Protein AF-A0AA43BFX5-F1 (afdb_monomer_lite)

Radius of gyration: 29.52 Å; chains: 1; bounding box: 62×48×97 Å

Structure (mmCIF, N/CA/C/O backbone):
data_AF-A0AA43BFX5-F1
#
_entry.id   AF-A0AA43BFX5-F1
#
loop_
_atom_site.group_PDB
_atom_site.id
_atom_site.type_symbol
_atom_site.label_atom_id
_atom_site.label_alt_id
_atom_site.label_comp_id
_atom_site.label_asym_id
_atom_site.label_entity_id
_atom_site.label_seq_id
_atom_site.pdbx_PDB_ins_code
_atom_site.Cartn_x
_atom_site.Cartn_y
_atom_site.Cartn_z
_atom_site.occupancy
_atom_site.B_iso_or_equiv
_atom_site.auth_seq_id
_atom_site.auth_comp_id
_atom_site.auth_asym_id
_atom_site.auth_atom_id
_atom_site.pdbx_PDB_model_num
ATOM 1 N N . MET A 1 1 ? 43.270 14.431 1.066 1.00 45.09 1 MET A N 1
ATOM 2 C CA . MET A 1 1 ? 42.071 13.802 1.653 1.00 45.09 1 MET A CA 1
ATOM 3 C C . MET A 1 1 ? 40.967 13.924 0.618 1.00 45.09 1 MET A C 1
ATOM 5 O O . MET A 1 1 ? 40.509 15.029 0.383 1.00 45.09 1 MET A O 1
ATOM 9 N N . SER A 1 2 ? 40.655 12.852 -0.112 1.00 43.56 2 SER A N 1
ATOM 10 C CA . SER A 1 2 ? 39.558 12.856 -1.086 1.00 43.56 2 SER A CA 1
ATOM 11 C C . SER A 1 2 ? 38.250 12.653 -0.329 1.00 43.56 2 SER A C 1
ATOM 13 O O . SER A 1 2 ? 38.005 11.559 0.182 1.00 43.56 2 SER A O 1
ATOM 15 N N . GLU A 1 3 ? 37.447 13.709 -0.209 1.00 50.06 3 GLU A N 1
ATOM 16 C CA . GLU A 1 3 ? 36.076 13.612 0.286 1.00 50.06 3 GLU A CA 1
ATOM 17 C C . GLU A 1 3 ? 35.314 12.592 -0.561 1.00 50.06 3 GLU A C 1
ATOM 19 O O . GLU A 1 3 ? 35.177 12.731 -1.778 1.00 50.06 3 GLU A O 1
ATOM 24 N N . ASN A 1 4 ? 34.850 11.535 0.103 1.00 48.50 4 ASN A N 1
ATOM 25 C CA . ASN A 1 4 ? 33.928 10.558 -0.451 1.00 48.50 4 ASN A CA 1
ATOM 26 C C . ASN A 1 4 ? 32.594 11.272 -0.702 1.00 48.50 4 ASN A C 1
ATOM 28 O O . ASN A 1 4 ? 31.689 11.242 0.128 1.00 48.50 4 ASN A O 1
ATOM 32 N N . ASN A 1 5 ? 32.482 11.934 -1.851 1.00 49.41 5 ASN A N 1
ATOM 33 C CA . ASN A 1 5 ? 31.249 12.546 -2.322 1.00 49.41 5 ASN A CA 1
ATOM 34 C C . ASN A 1 5 ? 30.324 11.450 -2.874 1.00 49.41 5 ASN A C 1
ATOM 36 O O . ASN A 1 5 ? 30.006 11.408 -4.063 1.00 49.41 5 ASN A O 1
ATOM 40 N N . GLN A 1 6 ? 29.955 10.486 -2.023 1.00 44.25 6 GLN A N 1
ATOM 41 C CA . GLN A 1 6 ? 28.822 9.636 -2.347 1.00 44.25 6 GLN A CA 1
ATOM 42 C C . GLN A 1 6 ? 27.579 10.524 -2.286 1.00 44.25 6 GLN A C 1
ATOM 44 O O . GLN A 1 6 ? 27.394 11.210 -1.277 1.00 44.25 6 GLN A O 1
ATOM 49 N N . PRO A 1 7 ? 26.746 10.555 -3.342 1.00 47.53 7 PRO A N 1
ATOM 50 C CA . PRO A 1 7 ? 25.522 11.336 -3.317 1.00 47.53 7 PRO A CA 1
ATOM 51 C C . PRO A 1 7 ? 24.714 10.900 -2.098 1.00 47.53 7 PRO A C 1
ATOM 53 O O . PRO A 1 7 ? 24.338 9.730 -1.987 1.00 47.53 7 PRO A O 1
ATOM 56 N N . GLN A 1 8 ? 24.511 11.827 -1.159 1.00 49.81 8 GLN A N 1
ATOM 57 C CA . GLN A 1 8 ? 23.709 11.560 0.024 1.00 49.81 8 GLN A CA 1
ATOM 58 C C . GLN A 1 8 ? 22.336 11.091 -0.444 1.00 49.81 8 GLN A C 1
ATOM 60 O O . GLN A 1 8 ? 21.680 11.748 -1.254 1.00 49.81 8 GLN A O 1
ATOM 65 N N . TYR A 1 9 ? 21.924 9.923 0.040 1.00 48.03 9 TYR A N 1
ATOM 66 C CA . TYR A 1 9 ? 20.575 9.434 -0.165 1.00 48.03 9 TYR A CA 1
ATOM 67 C C . TYR A 1 9 ? 19.618 10.408 0.524 1.00 48.03 9 TYR A C 1
ATOM 69 O O . TYR A 1 9 ? 19.437 10.355 1.739 1.00 48.03 9 TYR A O 1
ATOM 77 N N . THR A 1 10 ? 19.019 11.322 -0.234 1.00 58.47 10 THR A N 1
ATOM 78 C CA . THR A 1 10 ? 17.918 12.150 0.250 1.00 58.47 10 THR A CA 1
ATOM 79 C C . THR A 1 10 ? 16.665 11.286 0.251 1.00 58.47 10 THR A C 1
ATOM 81 O O . THR A 1 10 ? 15.885 11.266 -0.701 1.00 58.47 10 THR A O 1
ATOM 84 N N . GLY A 1 11 ? 16.508 10.491 1.314 1.00 66.88 11 GLY A N 1
ATOM 85 C CA . GLY A 1 11 ? 15.247 9.810 1.583 1.00 66.88 11 GLY A CA 1
ATOM 86 C C . GLY A 1 11 ? 14.113 10.831 1.552 1.00 66.88 11 GLY A C 1
ATOM 87 O O . GLY A 1 11 ? 14.261 11.941 2.062 1.00 66.88 11 GLY A O 1
ATOM 88 N N . ASN A 1 12 ? 13.005 10.488 0.899 1.00 81.62 12 ASN A N 1
ATOM 89 C CA . ASN A 1 12 ? 11.814 11.331 0.934 1.00 81.62 12 ASN A CA 1
ATOM 90 C C . ASN A 1 12 ? 10.940 10.951 2.133 1.00 81.62 12 ASN A C 1
ATOM 92 O O . ASN A 1 12 ? 11.083 9.867 2.696 1.00 81.62 12 ASN A O 1
ATOM 96 N N . ILE A 1 13 ? 10.014 11.836 2.500 1.00 84.75 13 ILE A N 1
ATOM 97 C CA . ILE A 1 13 ? 9.132 11.640 3.656 1.00 84.75 13 ILE A CA 1
ATOM 98 C C . ILE A 1 13 ? 8.322 10.334 3.586 1.00 84.75 13 ILE A C 1
ATOM 100 O O . ILE A 1 13 ? 8.062 9.737 4.618 1.00 84.75 13 ILE A O 1
ATOM 104 N N . LEU A 1 14 ? 8.005 9.828 2.386 1.00 87.06 14 LEU A N 1
ATOM 105 C CA . LEU A 1 14 ? 7.273 8.562 2.213 1.00 87.06 14 LEU A CA 1
ATOM 106 C C . LEU A 1 14 ? 8.116 7.322 2.563 1.00 87.06 14 LEU A C 1
ATOM 108 O O . LEU A 1 14 ? 7.586 6.220 2.672 1.00 87.06 14 LEU A O 1
ATOM 112 N N . GLN A 1 15 ? 9.432 7.487 2.704 1.00 81.75 15 GLN A N 1
ATOM 113 C CA . GLN A 1 15 ? 10.374 6.436 3.094 1.00 81.75 15 GLN A CA 1
ATOM 114 C C . GLN A 1 15 ? 10.827 6.552 4.549 1.00 81.75 15 GLN A C 1
ATOM 116 O O . GLN A 1 15 ? 11.685 5.778 4.981 1.00 81.75 15 GLN A O 1
ATOM 121 N N . GLU A 1 16 ? 10.292 7.521 5.287 1.00 87.38 16 GLU A N 1
ATOM 122 C CA . GLU A 1 16 ? 10.483 7.596 6.726 1.00 87.38 16 GLU A CA 1
ATOM 123 C C . GLU A 1 16 ? 9.877 6.333 7.374 1.00 87.38 16 GLU A C 1
ATOM 125 O O . GLU A 1 16 ? 8.953 5.722 6.841 1.00 87.38 16 GLU A O 1
ATOM 130 N N . TRP A 1 17 ? 10.489 5.846 8.453 1.00 84.06 17 TRP A N 1
ATOM 131 C CA . TRP A 1 17 ? 10.283 4.484 8.955 1.00 84.06 17 TRP A CA 1
ATOM 132 C C . TRP A 1 17 ? 8.894 4.233 9.571 1.00 84.06 17 TRP A C 1
ATOM 134 O O . TRP A 1 17 ? 8.526 3.064 9.703 1.00 84.06 17 TRP A O 1
ATOM 144 N N . SER A 1 18 ? 8.142 5.287 9.902 1.00 85.94 18 SER A N 1
ATOM 145 C CA . SER A 1 18 ? 6.781 5.240 10.459 1.00 85.94 18 SER A CA 1
ATOM 146 C C . SER A 1 18 ? 5.676 5.241 9.392 1.00 85.94 18 SER A C 1
ATOM 148 O O . SER A 1 18 ? 4.532 4.919 9.690 1.00 85.94 18 SER A O 1
ATOM 150 N N . TRP A 1 19 ? 5.999 5.561 8.134 1.00 89.25 19 TRP A N 1
ATOM 151 C CA . TRP A 1 19 ? 5.025 5.578 7.031 1.00 89.25 19 TRP A CA 1
ATOM 152 C C . TRP A 1 19 ? 4.615 4.206 6.482 1.00 89.25 19 TRP A C 1
ATOM 154 O O . TRP A 1 19 ? 3.478 4.072 6.026 1.00 89.25 19 TRP A O 1
ATOM 164 N N . PRO A 1 20 ? 5.501 3.197 6.400 1.00 94.00 20 PRO A N 1
ATOM 165 C CA . PRO A 1 20 ? 5.128 1.903 5.859 1.00 94.00 20 PRO A CA 1
ATOM 166 C C . PRO A 1 20 ? 4.095 1.187 6.725 1.00 94.00 20 PRO A C 1
ATOM 168 O O . PRO A 1 20 ? 4.292 1.069 7.929 1.00 94.00 20 PRO A O 1
ATOM 171 N N . LEU A 1 21 ? 3.094 0.593 6.076 1.00 95.38 21 LEU A N 1
ATOM 172 C CA . LEU A 1 21 ? 2.205 -0.368 6.721 1.00 95.38 21 LEU A CA 1
ATOM 173 C C . LEU A 1 21 ? 2.955 -1.676 6.999 1.00 95.38 21 LEU A C 1
ATOM 175 O O . LEU A 1 21 ? 3.854 -2.077 6.251 1.00 95.38 21 LEU A O 1
ATOM 179 N N . THR A 1 22 ? 2.523 -2.397 8.017 1.00 95.62 22 THR A N 1
ATOM 180 C CA . THR A 1 22 ? 3.129 -3.620 8.527 1.00 95.62 22 THR A CA 1
ATOM 181 C C . THR A 1 22 ? 2.123 -4.737 8.479 1.00 95.62 22 THR A C 1
ATOM 183 O O . THR A 1 22 ? 1.000 -4.628 8.959 1.00 95.62 22 THR A O 1
ATOM 186 N N . GLY A 1 23 ? 2.541 -5.834 7.862 1.00 95.56 23 GLY A N 1
ATOM 187 C CA . GLY A 1 23 ? 1.754 -7.054 7.857 1.00 95.56 23 GLY A CA 1
ATOM 188 C C . GLY A 1 23 ? 2.125 -7.947 9.042 1.00 95.56 23 GLY A C 1
ATOM 189 O O . GLY A 1 23 ? 3.155 -7.735 9.691 1.00 95.56 23 GLY A O 1
ATOM 190 N N . PRO A 1 24 ? 1.337 -8.998 9.297 1.00 94.75 24 PRO A N 1
ATOM 191 C CA . PRO A 1 24 ? 1.668 -9.988 10.312 1.00 94.75 24 PRO A CA 1
ATOM 192 C C . PRO A 1 24 ? 2.998 -10.685 9.991 1.00 94.75 24 PRO A C 1
ATOM 194 O O . PRO A 1 24 ? 3.352 -10.880 8.820 1.00 94.75 24 PRO A O 1
ATOM 197 N N . VAL A 1 25 ? 3.740 -11.083 11.030 1.00 95.06 25 VAL A N 1
ATOM 198 C CA . VAL A 1 25 ? 4.988 -11.845 10.871 1.00 95.06 25 VAL A CA 1
ATOM 199 C C . VAL A 1 25 ? 4.692 -13.142 10.123 1.00 95.06 25 VAL A C 1
ATOM 201 O O . VAL A 1 25 ? 3.837 -13.930 10.512 1.00 95.06 25 VAL A O 1
ATOM 204 N N . GLN A 1 26 ? 5.403 -13.341 9.019 1.00 95.44 26 GLN A N 1
ATOM 205 C CA . GLN A 1 26 ? 5.227 -14.498 8.153 1.00 95.44 26 GLN A CA 1
ATOM 206 C C . GLN A 1 26 ? 5.996 -15.708 8.696 1.00 95.44 26 GLN A C 1
ATOM 208 O O . GLN A 1 26 ? 6.988 -15.553 9.410 1.00 95.44 26 GLN A O 1
ATOM 213 N N . ASN A 1 27 ? 5.582 -16.919 8.319 1.00 92.81 27 ASN A N 1
ATOM 214 C CA . ASN A 1 27 ? 6.232 -18.143 8.788 1.00 92.81 27 ASN A CA 1
ATOM 215 C C . ASN A 1 27 ? 7.745 -18.140 8.473 1.00 92.81 27 ASN A C 1
ATOM 217 O O . ASN A 1 27 ? 8.166 -17.907 7.337 1.00 92.81 27 ASN A O 1
ATOM 221 N N . GLY A 1 28 ? 8.561 -18.371 9.503 1.00 92.25 28 GLY A N 1
ATOM 222 C CA . GLY A 1 28 ? 10.023 -18.352 9.430 1.00 92.25 28 GLY A CA 1
ATOM 223 C C . GLY A 1 28 ? 10.666 -16.960 9.352 1.00 92.25 28 GLY A C 1
ATOM 224 O O . GLY A 1 28 ? 11.892 -16.867 9.386 1.00 92.25 28 GLY A O 1
ATOM 225 N N . ALA A 1 29 ? 9.895 -15.872 9.259 1.00 94.12 29 ALA A N 1
ATOM 226 C CA . ALA A 1 29 ? 10.435 -14.516 9.257 1.00 94.12 29 ALA A CA 1
ATOM 227 C C . ALA A 1 29 ? 10.764 -14.040 10.683 1.00 94.12 29 ALA A C 1
ATOM 229 O O . ALA A 1 29 ? 10.007 -14.263 11.620 1.00 94.12 29 ALA A O 1
ATOM 230 N N . GLN A 1 30 ? 11.884 -13.329 10.844 1.00 93.25 30 GLN A N 1
ATOM 231 C CA . GLN A 1 30 ? 12.256 -12.694 12.122 1.00 93.25 30 GLN A CA 1
ATOM 232 C C . GLN A 1 30 ? 11.684 -11.281 12.283 1.00 93.25 30 GLN A C 1
ATOM 234 O O . GLN A 1 30 ? 11.709 -10.714 13.371 1.00 93.25 30 GLN A O 1
ATOM 239 N N . ARG A 1 31 ? 11.248 -10.668 11.180 1.00 93.81 31 ARG A N 1
ATOM 240 C CA . ARG A 1 31 ? 10.738 -9.296 11.134 1.00 93.81 31 ARG A CA 1
ATOM 241 C C . ARG A 1 31 ? 9.433 -9.281 10.355 1.00 93.81 31 ARG A C 1
ATOM 243 O O . ARG A 1 31 ? 9.319 -10.040 9.388 1.00 93.81 31 ARG A O 1
ATOM 250 N N . PRO A 1 32 ? 8.482 -8.413 10.721 1.00 95.31 32 PRO A N 1
ATOM 251 C CA . PRO A 1 32 ? 7.240 -8.326 9.987 1.00 95.31 32 PRO A CA 1
ATOM 252 C C . PRO A 1 32 ? 7.485 -7.746 8.584 1.00 95.31 32 PRO A C 1
ATOM 254 O O . PRO A 1 32 ? 8.418 -6.955 8.391 1.00 95.31 32 PRO A O 1
ATOM 257 N N . PRO A 1 33 ? 6.694 -8.149 7.583 1.00 96.69 33 PRO A N 1
ATOM 258 C CA . PRO A 1 33 ? 6.728 -7.552 6.258 1.00 96.69 33 PRO A CA 1
ATOM 259 C C . PRO A 1 33 ? 6.297 -6.083 6.310 1.00 96.69 33 PRO A C 1
ATOM 261 O O . PRO A 1 33 ? 5.510 -5.689 7.168 1.00 96.69 33 PRO A O 1
ATOM 264 N N . LYS A 1 34 ? 6.782 -5.279 5.362 1.00 96.81 34 LYS A N 1
ATOM 265 C CA . LYS A 1 34 ? 6.443 -3.851 5.251 1.00 96.81 34 LYS A CA 1
ATOM 266 C C . LYS A 1 34 ? 5.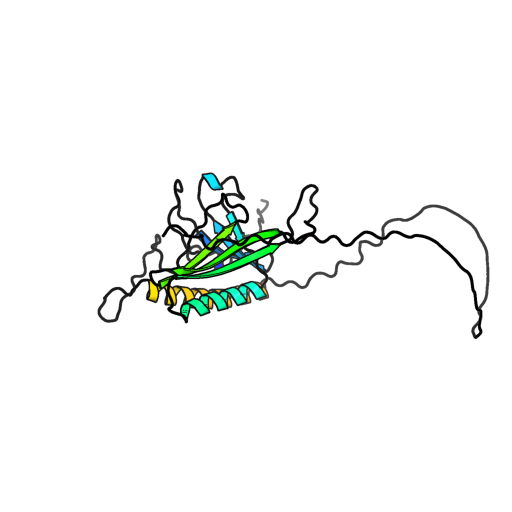943 -3.518 3.848 1.00 96.81 34 LYS A C 1
ATOM 268 O O . LYS A 1 34 ? 6.568 -3.942 2.874 1.00 96.81 34 LYS A O 1
ATOM 273 N N . LEU A 1 35 ? 4.877 -2.732 3.748 1.00 96.94 35 LEU A N 1
ATOM 274 C CA . LEU A 1 35 ? 4.382 -2.109 2.523 1.00 96.94 35 LEU A CA 1
ATOM 275 C C . LEU A 1 35 ? 4.677 -0.613 2.588 1.00 96.94 35 LEU A C 1
ATOM 277 O O . LEU A 1 35 ? 4.168 0.098 3.444 1.00 96.94 35 LEU A O 1
ATOM 281 N N . SER A 1 36 ? 5.505 -0.129 1.670 1.00 95.25 36 SER A N 1
ATOM 282 C CA . SER A 1 36 ? 5.918 1.270 1.595 1.00 95.25 36 SER A CA 1
ATOM 283 C C . SER A 1 36 ? 5.430 1.913 0.306 1.00 95.25 36 SER A C 1
ATOM 285 O O . SER A 1 36 ? 5.478 1.302 -0.767 1.00 95.25 36 SER A O 1
ATOM 287 N N . PHE A 1 37 ? 5.045 3.178 0.404 1.00 93.69 37 PHE A N 1
ATOM 288 C CA . PHE A 1 37 ? 4.781 4.041 -0.739 1.00 93.69 37 PHE A CA 1
ATOM 289 C C . PHE A 1 37 ? 6.032 4.862 -1.039 1.00 93.69 37 PHE A C 1
ATOM 291 O O . PHE A 1 37 ? 6.816 5.182 -0.152 1.00 93.69 37 PHE A O 1
ATOM 298 N N . GLY A 1 38 ? 6.267 5.196 -2.299 1.00 93.06 38 GLY A N 1
ATOM 299 C CA . GLY A 1 38 ? 7.420 6.010 -2.647 1.00 93.06 38 GLY A CA 1
ATOM 300 C C . GLY A 1 38 ? 7.382 6.505 -4.075 1.00 93.06 38 GLY A C 1
ATOM 301 O O . GLY A 1 38 ? 6.422 6.283 -4.809 1.00 93.06 38 GLY A O 1
ATOM 302 N N . ILE A 1 39 ? 8.470 7.160 -4.471 1.00 92.25 39 ILE A N 1
ATOM 303 C CA . ILE A 1 39 ? 8.698 7.616 -5.837 1.00 92.25 39 ILE A CA 1
ATOM 304 C C . ILE A 1 39 ? 9.973 6.965 -6.368 1.00 92.25 39 ILE A C 1
ATOM 306 O O . ILE A 1 39 ? 11.034 7.056 -5.753 1.00 92.25 39 ILE A O 1
ATOM 310 N N . TYR A 1 40 ? 9.883 6.332 -7.534 1.00 90.38 40 TYR A N 1
ATOM 311 C CA . TYR A 1 40 ? 11.018 5.787 -8.268 1.00 90.38 40 TYR A CA 1
ATOM 312 C C . TYR A 1 40 ? 10.993 6.306 -9.703 1.00 90.38 40 TYR A C 1
ATOM 314 O O . TYR A 1 40 ? 10.002 6.146 -10.410 1.00 90.38 40 TYR A O 1
ATOM 322 N N . LYS A 1 41 ? 12.081 6.954 -10.144 1.00 89.19 41 LYS A N 1
ATOM 323 C CA . LYS A 1 41 ? 12.187 7.558 -11.491 1.00 89.19 41 LYS A CA 1
ATOM 324 C C . LYS A 1 41 ? 10.991 8.459 -11.839 1.00 89.19 41 LYS A C 1
ATOM 326 O O . LYS A 1 41 ? 10.443 8.379 -12.937 1.00 89.19 41 LYS A O 1
ATOM 331 N N . ASN A 1 42 ? 10.598 9.304 -10.886 1.00 89.81 42 ASN A N 1
ATOM 332 C CA . ASN A 1 42 ? 9.450 10.205 -10.992 1.00 89.81 42 ASN A CA 1
ATOM 333 C C . ASN A 1 42 ? 8.107 9.496 -11.268 1.00 89.81 42 ASN A C 1
ATOM 335 O O . ASN A 1 42 ? 7.252 10.016 -11.986 1.00 89.81 42 ASN A O 1
ATOM 339 N N . LYS A 1 43 ? 7.938 8.286 -10.726 1.00 92.38 43 LYS A N 1
ATOM 340 C CA . LYS A 1 43 ? 6.683 7.530 -10.731 1.00 92.38 43 LYS A CA 1
ATOM 341 C C . LYS A 1 43 ? 6.372 7.019 -9.329 1.00 92.38 43 LYS A C 1
ATOM 343 O O . LYS A 1 43 ? 7.311 6.614 -8.639 1.00 92.38 43 LYS A O 1
ATOM 348 N N . PRO A 1 44 ? 5.100 6.996 -8.909 1.00 94.75 44 PRO A N 1
ATOM 349 C CA . PRO A 1 44 ? 4.700 6.314 -7.694 1.00 94.75 44 PRO A CA 1
ATOM 350 C C . PRO A 1 44 ? 5.100 4.841 -7.752 1.00 94.75 44 PRO A C 1
ATOM 352 O O . PRO A 1 44 ? 5.048 4.209 -8.807 1.00 94.75 44 PRO A O 1
ATOM 355 N N . VAL A 1 45 ? 5.501 4.299 -6.612 1.00 95.12 45 VAL A N 1
ATOM 356 C CA . VAL A 1 45 ? 5.779 2.878 -6.438 1.00 95.12 45 VAL A CA 1
ATOM 357 C C . VAL A 1 45 ? 5.209 2.420 -5.106 1.00 95.12 45 VAL A C 1
ATOM 359 O O . VAL A 1 45 ? 5.361 3.096 -4.090 1.00 95.12 45 VAL A O 1
ATOM 362 N N . ILE A 1 46 ? 4.575 1.254 -5.117 1.00 96.06 46 ILE A N 1
ATOM 363 C CA . ILE A 1 46 ? 4.214 0.513 -3.912 1.00 96.06 46 ILE A CA 1
ATOM 364 C C . ILE A 1 46 ? 5.195 -0.650 -3.811 1.00 96.06 46 ILE A C 1
ATOM 366 O O . ILE A 1 46 ? 5.353 -1.431 -4.752 1.00 96.06 46 ILE A O 1
ATOM 370 N N . THR A 1 47 ? 5.907 -0.734 -2.694 1.00 96.62 47 THR A N 1
ATOM 371 C CA . THR A 1 47 ? 6.936 -1.749 -2.461 1.00 96.62 47 THR A CA 1
ATOM 372 C C . THR A 1 47 ? 6.566 -2.582 -1.253 1.00 96.62 47 THR A C 1
ATOM 374 O O . THR A 1 47 ? 6.430 -2.043 -0.163 1.00 96.62 47 THR A O 1
ATOM 377 N N . VAL A 1 48 ? 6.487 -3.896 -1.426 1.00 97.38 48 VAL A N 1
ATOM 378 C CA . VAL A 1 48 ? 6.394 -4.846 -0.318 1.00 97.38 48 VAL A CA 1
ATOM 379 C C . VAL A 1 48 ? 7.757 -5.482 -0.093 1.00 97.38 48 VAL A C 1
ATOM 381 O O . VAL A 1 48 ? 8.346 -6.033 -1.021 1.00 97.38 48 VAL A O 1
ATOM 384 N N . ARG A 1 49 ? 8.252 -5.422 1.142 1.00 97.19 49 ARG A N 1
ATOM 385 C CA . ARG A 1 49 ? 9.366 -6.243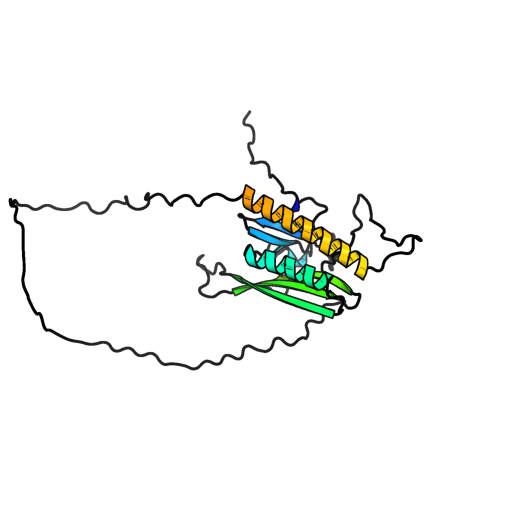 1.629 1.00 97.19 49 ARG A CA 1
ATOM 386 C C . ARG A 1 49 ? 8.780 -7.372 2.462 1.00 97.19 49 ARG A C 1
ATOM 388 O O . ARG A 1 49 ? 8.250 -7.112 3.538 1.00 97.19 49 ARG A O 1
ATOM 395 N N . THR A 1 50 ? 8.859 -8.603 1.965 1.00 96.69 50 THR A N 1
ATOM 396 C CA . THR A 1 50 ? 8.204 -9.768 2.578 1.00 96.69 50 THR A CA 1
ATOM 397 C C . THR A 1 50 ? 8.907 -10.236 3.849 1.00 96.69 50 THR A C 1
ATOM 399 O O . THR A 1 50 ? 8.258 -10.775 4.736 1.00 96.69 50 THR A O 1
ATOM 402 N N . ASN A 1 51 ? 10.228 -10.039 3.952 1.00 95.81 51 ASN A N 1
ATOM 403 C CA . ASN A 1 51 ? 11.076 -10.547 5.042 1.00 95.81 51 ASN A CA 1
ATOM 404 C C . ASN A 1 51 ? 10.993 -12.074 5.262 1.00 95.81 51 ASN A C 1
ATOM 406 O O . ASN A 1 51 ? 11.524 -12.587 6.247 1.00 95.81 51 ASN A O 1
ATOM 410 N N . VAL A 1 52 ? 10.395 -12.809 4.320 1.00 94.88 52 VAL A N 1
ATOM 411 C CA . VAL A 1 52 ? 10.299 -14.269 4.341 1.00 94.88 52 VAL A CA 1
ATOM 412 C C . VAL A 1 52 ? 11.623 -14.859 3.851 1.00 94.88 52 VAL A C 1
ATOM 414 O O . VAL A 1 52 ? 12.028 -14.560 2.724 1.00 94.88 52 VAL A O 1
ATOM 417 N N . PRO A 1 53 ? 12.307 -15.722 4.631 1.00 93.50 53 PRO A N 1
ATOM 418 C CA . PRO A 1 53 ? 13.590 -16.292 4.219 1.00 93.50 53 PRO A CA 1
ATOM 419 C C . PRO A 1 53 ? 13.516 -17.058 2.896 1.00 93.50 53 PRO A C 1
ATOM 421 O O . PRO A 1 53 ? 14.399 -16.909 2.053 1.00 93.50 53 PRO A O 1
ATOM 424 N N . ALA A 1 54 ? 12.434 -17.815 2.686 1.00 92.75 54 ALA A N 1
ATOM 425 C CA . ALA A 1 54 ? 12.193 -18.562 1.452 1.00 92.75 54 ALA A CA 1
ATOM 426 C C . ALA A 1 54 ? 12.001 -17.654 0.220 1.00 92.75 54 ALA A C 1
ATOM 428 O O . ALA A 1 54 ? 12.274 -18.073 -0.899 1.00 92.75 54 ALA A O 1
ATOM 429 N N . ASP A 1 55 ? 11.599 -16.393 0.411 1.00 92.44 55 ASP A N 1
ATOM 430 C CA . ASP A 1 55 ? 11.390 -15.431 -0.677 1.00 92.44 55 ASP A CA 1
ATOM 431 C C . ASP A 1 55 ? 12.650 -14.601 -0.990 1.00 92.44 55 ASP A C 1
ATOM 433 O O . ASP A 1 55 ? 12.675 -13.815 -1.938 1.00 92.44 55 ASP A O 1
ATOM 437 N N . LYS A 1 56 ? 13.741 -14.783 -0.232 1.00 85.56 56 LYS A N 1
ATOM 438 C CA . LYS A 1 56 ? 14.988 -14.022 -0.410 1.00 85.56 56 LYS A CA 1
ATOM 439 C C . LYS A 1 56 ? 15.617 -14.223 -1.794 1.00 85.56 56 LYS A C 1
ATOM 441 O O . LYS A 1 56 ? 16.254 -13.307 -2.306 1.00 85.56 56 LYS A O 1
ATOM 446 N N . GLY A 1 57 ? 15.411 -15.383 -2.418 1.00 84.25 57 GLY A N 1
ATOM 447 C CA . GLY A 1 57 ? 15.864 -15.657 -3.788 1.00 84.25 57 GLY A CA 1
ATOM 448 C C . GLY A 1 57 ? 15.112 -14.871 -4.873 1.00 84.25 57 GLY A C 1
ATOM 449 O O . GLY A 1 57 ? 15.623 -14.738 -5.981 1.00 84.25 57 GLY A O 1
ATOM 450 N N . ASN A 1 58 ? 13.937 -14.311 -4.561 1.00 87.38 58 ASN A N 1
ATOM 451 C CA . ASN A 1 58 ? 13.093 -13.571 -5.499 1.00 87.38 58 ASN A CA 1
ATOM 452 C C . ASN A 1 58 ? 13.189 -12.065 -5.225 1.00 87.38 58 ASN A C 1
ATOM 454 O O . ASN A 1 58 ? 12.466 -11.522 -4.387 1.00 87.38 58 ASN A O 1
ATOM 458 N N . ASP A 1 59 ? 14.092 -11.375 -5.922 1.00 85.19 59 ASP A N 1
ATOM 459 C CA . ASP A 1 59 ? 14.305 -9.928 -5.769 1.00 85.19 59 ASP A CA 1
ATOM 460 C C . ASP A 1 59 ? 14.566 -9.507 -4.306 1.00 85.19 59 ASP A C 1
ATOM 462 O O . ASP A 1 59 ? 14.078 -8.476 -3.838 1.00 85.19 59 ASP A O 1
ATOM 466 N N . ASN A 1 60 ? 15.320 -10.319 -3.553 1.00 89.75 60 ASN A N 1
ATOM 467 C CA . ASN A 1 60 ? 15.594 -10.106 -2.126 1.00 89.75 60 ASN A CA 1
ATOM 468 C C . ASN A 1 60 ? 14.316 -9.961 -1.281 1.00 89.75 60 ASN A C 1
ATOM 470 O O . ASN A 1 60 ? 14.253 -9.114 -0.388 1.00 89.75 60 ASN A O 1
ATOM 474 N N . GLY A 1 61 ? 13.277 -10.739 -1.591 1.00 92.19 61 GLY A N 1
ATOM 475 C CA . GLY A 1 61 ? 11.990 -10.662 -0.904 1.00 92.19 61 GLY A CA 1
ATOM 476 C C . GLY A 1 61 ? 11.216 -9.376 -1.198 1.00 92.19 61 GLY A C 1
ATOM 477 O O . GLY A 1 61 ? 10.386 -8.955 -0.397 1.00 92.19 61 GLY A O 1
ATOM 478 N N . THR A 1 62 ? 11.501 -8.701 -2.317 1.00 96.12 62 THR A N 1
ATOM 479 C CA . THR A 1 62 ? 10.832 -7.445 -2.685 1.00 96.12 62 THR A CA 1
ATOM 480 C C . THR A 1 62 ? 9.803 -7.679 -3.787 1.00 96.12 62 THR A C 1
ATOM 482 O O . THR A 1 62 ? 10.103 -8.311 -4.798 1.00 96.12 62 THR A O 1
ATOM 485 N N . ILE A 1 63 ? 8.590 -7.161 -3.619 1.00 95.31 63 ILE A N 1
ATOM 486 C CA . ILE A 1 63 ? 7.570 -7.076 -4.670 1.00 95.31 63 ILE A CA 1
ATOM 487 C C . ILE A 1 63 ? 7.344 -5.594 -4.950 1.00 95.31 63 ILE A C 1
ATOM 489 O O . ILE A 1 63 ? 7.133 -4.817 -4.021 1.00 95.31 63 ILE A O 1
ATOM 493 N N . ARG A 1 64 ? 7.406 -5.183 -6.219 1.00 94.81 64 ARG A N 1
ATOM 494 C CA . ARG A 1 64 ? 7.143 -3.796 -6.620 1.00 94.81 64 ARG A CA 1
ATOM 495 C C . ARG A 1 64 ? 5.950 -3.713 -7.547 1.00 94.81 64 ARG A C 1
ATOM 497 O O . ARG A 1 64 ? 5.814 -4.503 -8.480 1.00 94.81 64 ARG A O 1
ATOM 504 N N . TRP A 1 65 ? 5.131 -2.707 -7.296 1.00 95.25 65 TRP A N 1
ATOM 505 C CA . TRP A 1 65 ? 4.005 -2.327 -8.119 1.00 95.25 65 TRP A CA 1
ATOM 506 C C . TRP A 1 65 ? 4.219 -0.870 -8.549 1.00 95.25 65 TRP A C 1
ATOM 508 O O . TRP A 1 65 ? 4.215 0.038 -7.718 1.00 95.25 65 TRP A O 1
ATOM 518 N N . GLU A 1 66 ? 4.512 -0.666 -9.837 1.00 95.19 66 GLU A N 1
ATOM 519 C CA . GLU A 1 66 ? 4.942 0.615 -10.426 1.00 95.19 66 GLU A CA 1
ATOM 520 C C . GLU A 1 66 ? 3.855 1.166 -11.374 1.00 95.19 66 GLU A C 1
ATOM 522 O O . GLU A 1 66 ? 3.938 0.974 -12.592 1.00 95.19 66 GLU A O 1
ATOM 527 N N . PRO A 1 67 ? 2.801 1.807 -10.842 1.00 95.50 67 PRO A N 1
ATOM 528 C CA . PRO A 1 67 ? 1.712 2.360 -11.642 1.00 95.50 67 PRO A CA 1
ATOM 529 C C . PRO A 1 67 ? 2.116 3.561 -12.489 1.00 95.50 67 PRO A C 1
ATOM 531 O O . PRO A 1 67 ? 3.139 4.214 -12.266 1.00 95.50 67 PRO A O 1
ATOM 534 N N . SER A 1 68 ? 1.234 3.939 -13.416 1.00 95.00 68 SER A N 1
ATOM 535 C CA . SER A 1 68 ? 1.237 5.314 -13.910 1.00 95.00 68 SER A CA 1
ATOM 536 C C . SER A 1 68 ? 0.719 6.283 -12.835 1.00 95.00 68 SER A C 1
ATOM 538 O O . SER A 1 68 ? -0.025 5.903 -11.932 1.00 95.00 68 SER A O 1
ATOM 540 N N . ASN A 1 69 ? 1.041 7.574 -12.956 1.00 93.12 69 ASN A N 1
ATOM 541 C CA . ASN A 1 69 ? 0.526 8.591 -12.027 1.00 93.12 69 ASN A CA 1
ATOM 542 C C . ASN A 1 69 ? -1.013 8.613 -11.989 1.00 93.12 69 ASN A C 1
ATOM 544 O O . ASN A 1 69 ? -1.595 8.869 -10.940 1.00 93.12 69 ASN A O 1
ATOM 548 N N . LYS A 1 70 ? -1.672 8.324 -13.121 1.00 95.00 70 LYS A N 1
ATOM 549 C CA . LYS A 1 70 ? -3.137 8.278 -13.215 1.00 95.00 70 LYS A CA 1
ATOM 550 C C . LYS A 1 70 ? -3.706 7.088 -12.446 1.00 95.00 70 LYS A C 1
ATOM 552 O O . LYS A 1 70 ? -4.643 7.267 -11.676 1.00 95.00 70 LYS A O 1
ATOM 557 N N . ASP A 1 71 ? -3.103 5.910 -12.606 1.00 95.88 71 ASP A N 1
ATOM 558 C CA . ASP A 1 71 ? -3.543 4.700 -11.899 1.00 95.88 71 ASP A CA 1
ATOM 559 C C . ASP A 1 71 ? -3.339 4.845 -10.389 1.00 95.88 71 ASP A C 1
ATOM 561 O O . ASP A 1 71 ? -4.182 4.427 -9.604 1.00 95.88 71 ASP A O 1
ATOM 565 N N . PHE A 1 72 ? -2.251 5.499 -9.971 1.00 95.69 72 PHE A N 1
ATOM 566 C CA . PHE A 1 72 ? -2.008 5.781 -8.559 1.00 95.69 72 PHE A CA 1
ATOM 567 C C . PHE A 1 72 ? -3.084 6.695 -7.948 1.00 95.69 72 PHE A C 1
ATOM 569 O O . PHE A 1 72 ? -3.588 6.415 -6.863 1.00 95.69 72 PHE A O 1
ATOM 576 N N . VAL A 1 73 ? -3.490 7.753 -8.659 1.00 95.31 73 VAL A N 1
ATOM 577 C CA . VAL A 1 73 ? -4.605 8.615 -8.223 1.00 95.31 73 VAL A CA 1
ATOM 578 C C . VAL A 1 73 ? -5.923 7.832 -8.169 1.00 95.31 73 VAL A C 1
ATOM 580 O O . VAL A 1 73 ? -6.693 8.005 -7.226 1.00 95.31 73 VAL A O 1
ATOM 583 N N . ALA A 1 74 ? -6.172 6.940 -9.132 1.00 96.75 74 ALA A N 1
ATOM 584 C CA . ALA A 1 74 ? -7.354 6.078 -9.119 1.00 96.75 74 ALA A CA 1
ATOM 585 C C . ALA A 1 74 ? -7.361 5.114 -7.919 1.00 96.75 74 ALA A C 1
ATOM 587 O O . ALA A 1 74 ? -8.409 4.882 -7.326 1.00 96.75 74 ALA A O 1
ATOM 588 N N . ILE A 1 75 ? -6.197 4.609 -7.509 1.00 96.44 75 ILE A N 1
ATOM 589 C CA . ILE A 1 75 ? -6.049 3.774 -6.309 1.00 96.44 75 ILE A CA 1
ATOM 590 C C . ILE A 1 75 ? -6.347 4.541 -5.035 1.00 96.44 75 ILE A C 1
ATOM 592 O O . ILE A 1 75 ? -7.100 4.050 -4.203 1.00 96.44 75 ILE A O 1
ATOM 596 N N . ILE A 1 76 ? -5.811 5.753 -4.903 1.00 96.38 76 ILE A N 1
ATOM 597 C CA . ILE A 1 76 ? -6.149 6.647 -3.793 1.00 96.38 76 ILE A CA 1
ATOM 598 C C . ILE A 1 76 ? -7.670 6.846 -3.715 1.00 96.38 76 ILE A C 1
ATOM 600 O O . ILE A 1 76 ? -8.262 6.717 -2.644 1.00 96.38 76 ILE A O 1
ATOM 604 N N . ALA A 1 77 ? -8.316 7.105 -4.854 1.00 97.06 77 ALA A N 1
ATOM 605 C CA . ALA A 1 77 ? -9.765 7.248 -4.913 1.00 97.06 77 ALA A CA 1
ATOM 606 C C . ALA A 1 77 ? -10.502 5.951 -4.535 1.00 97.06 77 ALA A C 1
ATOM 608 O O . ALA A 1 77 ? -11.527 6.020 -3.862 1.00 97.06 77 ALA A O 1
ATOM 609 N N . ALA A 1 78 ? -9.976 4.786 -4.919 1.00 97.56 78 ALA A N 1
ATOM 610 C CA . ALA A 1 78 ? -10.557 3.495 -4.577 1.00 97.56 78 ALA A CA 1
ATOM 611 C C . ALA A 1 78 ? -10.484 3.192 -3.073 1.00 97.56 78 ALA A C 1
ATOM 613 O O . ALA A 1 78 ? -11.493 2.794 -2.499 1.00 97.56 78 ALA A O 1
ATOM 614 N N . ILE A 1 79 ? -9.343 3.440 -2.415 1.00 97.81 79 ILE A N 1
ATOM 615 C CA . ILE A 1 79 ? -9.231 3.263 -0.955 1.00 97.81 79 ILE A CA 1
ATOM 616 C C . ILE A 1 79 ? -10.203 4.216 -0.244 1.00 97.81 79 ILE A C 1
ATOM 618 O O . ILE A 1 79 ? -10.948 3.789 0.633 1.00 97.81 79 ILE A O 1
ATOM 622 N N . ARG A 1 80 ? -10.295 5.478 -0.689 1.00 97.75 80 ARG A N 1
ATOM 623 C CA . ARG A 1 80 ? -11.292 6.436 -0.176 1.00 97.75 80 ARG A CA 1
ATOM 624 C C . ARG A 1 80 ? -12.737 5.972 -0.427 1.00 97.75 80 ARG A C 1
ATOM 626 O O . ARG A 1 80 ? -13.636 6.302 0.341 1.00 97.75 80 ARG A O 1
ATOM 633 N N . GLY A 1 81 ? -12.977 5.202 -1.487 1.00 97.88 81 GLY A N 1
ATOM 634 C CA . GLY A 1 81 ? -14.245 4.509 -1.724 1.00 97.88 81 GLY A CA 1
ATOM 635 C C . GLY A 1 81 ? -14.571 3.521 -0.604 1.00 97.88 81 GLY A C 1
ATOM 636 O O . GLY A 1 81 ? -15.649 3.612 -0.027 1.00 97.88 81 GLY A O 1
ATOM 637 N N . PHE A 1 82 ? -13.616 2.667 -0.223 1.00 97.81 82 PHE A N 1
ATOM 638 C CA . PHE A 1 82 ? -13.771 1.741 0.908 1.00 97.81 82 PHE A CA 1
ATOM 639 C C . PHE A 1 82 ? -13.927 2.444 2.255 1.00 97.81 82 PHE A C 1
ATOM 641 O O . PHE A 1 82 ? -14.602 1.911 3.122 1.00 97.81 82 PHE A O 1
ATOM 648 N N . VAL A 1 83 ? -13.354 3.636 2.450 1.00 97.75 83 VAL A N 1
ATOM 649 C CA . VAL A 1 83 ? -13.616 4.445 3.657 1.00 97.75 83 VAL A CA 1
ATOM 650 C C . VAL A 1 83 ? -15.090 4.861 3.733 1.00 97.75 83 VAL A C 1
ATOM 652 O O . VAL A 1 83 ? -15.670 4.888 4.815 1.00 97.75 83 VAL A O 1
ATOM 655 N N . LYS A 1 84 ? -15.708 5.176 2.589 1.00 97.44 84 LYS A N 1
ATOM 656 C CA . LYS A 1 84 ? -17.092 5.669 2.505 1.00 97.44 84 LYS A CA 1
ATOM 657 C C . LYS A 1 84 ? -18.140 4.562 2.473 1.00 97.44 84 LYS A C 1
ATOM 659 O O . LYS A 1 84 ? -19.259 4.797 2.920 1.00 97.44 84 LYS A O 1
ATOM 664 N N . ASP A 1 85 ? -17.799 3.404 1.920 1.00 96.94 85 ASP A N 1
ATOM 665 C CA . ASP A 1 85 ? -18.668 2.232 1.877 1.00 96.94 85 ASP A CA 1
ATOM 666 C C . ASP A 1 85 ? -18.339 1.291 3.052 1.00 96.94 85 ASP A C 1
ATOM 668 O O . ASP A 1 85 ? -17.263 0.683 3.074 1.00 96.94 85 ASP A O 1
ATOM 672 N N . PRO A 1 86 ? -19.225 1.168 4.057 1.00 94.50 86 PRO A N 1
ATOM 673 C CA . PRO A 1 86 ? -18.986 0.314 5.214 1.00 94.50 86 PRO A CA 1
ATOM 674 C C . PRO A 1 86 ? -19.234 -1.174 4.926 1.00 94.50 86 PRO A C 1
ATOM 676 O O . PRO A 1 86 ? -19.111 -1.982 5.846 1.00 94.50 86 PRO A O 1
ATOM 679 N N . THR A 1 87 ? -19.613 -1.553 3.699 1.00 96.50 87 THR A N 1
ATOM 680 C CA . THR A 1 87 ? -19.944 -2.942 3.364 1.00 96.50 87 THR A CA 1
ATOM 681 C C . THR A 1 87 ? -18.726 -3.860 3.568 1.00 96.50 87 THR A C 1
ATOM 683 O O . THR A 1 87 ? -17.689 -3.643 2.933 1.00 96.50 87 THR A O 1
ATOM 686 N N . PRO A 1 88 ? -18.812 -4.876 4.449 1.00 95.12 88 PRO A N 1
ATOM 687 C CA . PRO A 1 88 ? -17.708 -5.799 4.706 1.00 95.12 88 PRO A CA 1
ATOM 688 C C . PRO A 1 88 ? -17.492 -6.769 3.537 1.00 95.12 88 PRO A C 1
ATOM 690 O O . PRO A 1 88 ? -18.335 -6.892 2.649 1.00 95.12 88 PRO A O 1
ATOM 693 N N . ASP A 1 89 ? -16.355 -7.467 3.559 1.00 95.25 89 ASP A N 1
ATOM 694 C CA . ASP A 1 89 ? -15.994 -8.526 2.600 1.00 95.25 89 ASP A CA 1
ATOM 695 C C . ASP A 1 89 ? -16.007 -8.106 1.126 1.00 95.25 89 ASP A C 1
ATOM 697 O O . ASP A 1 89 ? -16.332 -8.871 0.216 1.00 95.25 89 ASP A O 1
ATOM 701 N N . GLN A 1 90 ? -15.584 -6.873 0.871 1.00 96.38 90 GLN A N 1
ATOM 702 C CA . GLN A 1 90 ? -15.429 -6.348 -0.476 1.00 96.38 90 GLN A CA 1
ATOM 703 C C . GLN A 1 90 ? -13.957 -6.155 -0.815 1.00 96.38 90 GLN A C 1
ATOM 705 O O . GLN A 1 90 ? -13.164 -5.676 -0.006 1.00 96.38 90 GLN A O 1
ATOM 710 N N . LYS A 1 91 ? -13.580 -6.479 -2.052 1.00 97.06 91 LYS A N 1
ATOM 711 C CA . LYS A 1 91 ? -12.235 -6.222 -2.568 1.00 97.06 91 LYS A CA 1
ATOM 712 C C . LYS A 1 91 ? -12.265 -5.887 -4.047 1.00 97.06 91 LYS A C 1
ATOM 714 O O . LYS A 1 91 ? -13.100 -6.382 -4.797 1.00 97.06 91 LYS A O 1
ATOM 719 N N . ILE A 1 92 ? -11.296 -5.090 -4.472 1.00 97.44 92 ILE A N 1
ATOM 720 C CA . ILE A 1 92 ? -10.959 -4.893 -5.878 1.00 97.44 92 ILE A CA 1
ATOM 721 C C . ILE A 1 92 ? -9.557 -5.431 -6.146 1.00 97.44 92 ILE A C 1
ATOM 723 O O . ILE A 1 92 ? -8.673 -5.376 -5.290 1.00 97.44 92 ILE A O 1
ATOM 727 N N . ASN A 1 93 ? -9.349 -5.928 -7.362 1.00 97.19 93 ASN A N 1
ATOM 728 C CA . ASN A 1 93 ? -8.055 -6.399 -7.838 1.00 97.19 93 ASN A CA 1
ATOM 729 C C . ASN A 1 93 ? -7.589 -5.531 -9.012 1.00 97.19 93 ASN A C 1
ATOM 731 O O . ASN A 1 93 ? -8.182 -5.547 -10.091 1.00 97.19 93 ASN A O 1
ATOM 735 N N . VAL A 1 94 ? -6.497 -4.796 -8.812 1.00 97.31 94 VAL A N 1
ATOM 736 C CA . VAL A 1 94 ? -5.868 -3.965 -9.838 1.00 97.31 94 VAL A CA 1
ATOM 737 C C . VAL A 1 94 ? -4.650 -4.693 -10.397 1.00 97.31 94 VAL A C 1
ATOM 739 O O . VAL A 1 94 ? -3.615 -4.832 -9.744 1.00 97.31 94 VAL A O 1
ATOM 742 N N . THR A 1 95 ? -4.753 -5.141 -11.646 1.00 96.94 95 THR A N 1
ATOM 743 C CA . THR A 1 95 ? -3.672 -5.869 -12.321 1.00 96.94 95 THR A CA 1
ATOM 744 C C . THR A 1 95 ? -2.767 -4.915 -13.093 1.00 96.94 95 THR A C 1
ATOM 746 O O . THR A 1 95 ? -3.200 -4.292 -14.061 1.00 96.94 95 THR A O 1
ATOM 749 N N . LEU A 1 96 ? -1.484 -4.858 -12.730 1.00 95.19 96 LEU A N 1
ATOM 750 C CA . LEU A 1 96 ? -0.474 -4.137 -13.501 1.00 95.19 96 LEU A CA 1
ATOM 751 C C . LEU A 1 96 ? 0.137 -5.066 -14.547 1.00 95.19 96 LEU A C 1
ATOM 753 O O . LEU A 1 96 ? 0.776 -6.067 -14.209 1.00 95.19 96 LEU A O 1
ATOM 757 N N . LYS A 1 97 ? -0.017 -4.701 -15.821 1.00 95.44 97 LYS A N 1
ATOM 758 C CA . LYS A 1 97 ? 0.680 -5.348 -16.934 1.00 95.44 97 LYS A CA 1
ATOM 759 C C . LYS A 1 97 ? 1.768 -4.425 -17.476 1.00 95.44 97 LYS A C 1
ATOM 761 O O . LYS A 1 97 ? 1.522 -3.245 -17.709 1.00 95.44 97 LYS A O 1
ATOM 766 N N . ALA A 1 98 ? 2.963 -4.961 -17.691 1.00 92.00 98 ALA A N 1
ATOM 767 C CA . ALA A 1 98 ? 4.116 -4.216 -18.177 1.00 92.00 98 ALA A CA 1
ATOM 768 C C . ALA A 1 98 ? 4.929 -5.047 -19.174 1.00 92.00 98 ALA A C 1
ATOM 770 O O . ALA A 1 98 ? 4.866 -6.278 -19.192 1.00 92.00 98 ALA A O 1
ATOM 771 N N . LYS A 1 99 ? 5.725 -4.368 -20.004 1.00 92.00 99 LYS A N 1
ATOM 772 C CA . LYS A 1 99 ? 6.738 -5.047 -20.814 1.00 92.00 99 LYS A CA 1
ATOM 773 C C . LYS A 1 99 ? 7.875 -5.516 -19.915 1.00 92.00 99 LYS A C 1
ATOM 775 O O . LYS A 1 99 ? 8.408 -4.727 -19.136 1.00 92.00 99 LYS A O 1
ATOM 780 N N . ARG A 1 100 ? 8.282 -6.775 -20.054 1.00 87.88 100 ARG A N 1
ATOM 781 C CA . ARG A 1 100 ? 9.381 -7.361 -19.277 1.00 87.88 100 ARG A CA 1
ATOM 782 C C . ARG A 1 100 ? 10.609 -7.535 -20.157 1.00 87.88 100 ARG A C 1
ATOM 784 O O . ARG A 1 100 ? 10.477 -7.782 -21.351 1.00 87.88 100 ARG A O 1
ATOM 791 N N . ARG A 1 101 ? 11.811 -7.427 -19.586 1.00 88.38 101 ARG A N 1
ATOM 792 C CA . ARG A 1 101 ? 13.016 -7.885 -20.288 1.00 88.38 101 ARG A CA 1
ATOM 793 C C . ARG A 1 101 ? 12.983 -9.408 -20.396 1.00 88.38 101 ARG A C 1
ATOM 795 O O . ARG A 1 101 ? 12.883 -10.090 -19.379 1.00 88.38 101 ARG A O 1
ATOM 802 N N . VAL A 1 102 ? 13.055 -9.907 -21.620 1.00 88.44 102 VAL A N 1
ATOM 803 C CA . VAL A 1 102 ? 13.143 -11.332 -21.949 1.00 88.44 102 VAL A CA 1
ATOM 804 C C . VAL A 1 102 ? 14.589 -11.699 -22.299 1.00 88.44 102 VAL A C 1
ATOM 806 O O . VAL A 1 102 ? 15.486 -10.849 -22.258 1.00 88.44 102 VAL A O 1
ATOM 809 N N . SER A 1 103 ? 14.832 -12.974 -22.616 1.00 88.38 103 SER A N 1
ATOM 810 C CA . SER A 1 103 ? 16.153 -13.454 -23.041 1.00 88.38 103 SER A CA 1
ATOM 811 C C . SER A 1 103 ? 16.719 -12.597 -24.184 1.00 88.38 103 SER A C 1
ATOM 813 O O . SER A 1 103 ? 15.985 -12.160 -25.070 1.00 88.38 103 SER A O 1
ATOM 815 N N . GLY A 1 104 ? 18.020 -12.301 -24.131 1.00 87.88 104 GLY A N 1
ATOM 816 C CA . GLY A 1 104 ? 18.679 -11.387 -25.073 1.00 87.88 104 GLY A CA 1
ATOM 817 C C . GLY A 1 104 ? 18.472 -9.895 -24.777 1.00 87.88 104 GLY A C 1
ATOM 818 O O . GLY A 1 104 ? 18.854 -9.053 -25.582 1.00 87.88 104 GLY A O 1
ATOM 819 N N . GLY A 1 105 ? 17.864 -9.539 -23.639 1.00 89.25 105 GLY A N 1
ATOM 820 C CA . GLY A 1 105 ? 17.749 -8.150 -23.176 1.00 89.25 105 GLY A CA 1
ATOM 821 C C . GLY A 1 105 ? 16.678 -7.315 -23.885 1.00 89.25 105 GLY A C 1
ATOM 822 O O . GLY A 1 105 ? 16.474 -6.155 -23.515 1.00 89.25 105 GLY A O 1
ATOM 823 N N . ARG A 1 106 ? 15.964 -7.894 -24.860 1.00 92.38 106 ARG A N 1
ATOM 824 C CA . ARG A 1 106 ? 14.811 -7.267 -25.521 1.00 92.38 106 ARG A CA 1
ATOM 825 C C . ARG A 1 106 ? 13.638 -7.155 -24.546 1.00 92.38 106 ARG A C 1
ATOM 827 O O . ARG A 1 106 ? 13.517 -7.942 -23.611 1.00 92.38 106 ARG A O 1
ATOM 834 N N . LEU A 1 107 ? 12.763 -6.177 -24.761 1.00 93.44 107 LEU A N 1
ATOM 835 C CA . LEU A 1 107 ? 11.455 -6.151 -24.107 1.00 93.44 107 LEU A CA 1
ATOM 836 C C . LEU A 1 107 ? 10.508 -7.164 -24.765 1.00 93.44 107 LEU A C 1
ATOM 838 O O . LEU A 1 107 ? 10.626 -7.431 -25.962 1.00 93.44 107 LEU A O 1
ATOM 842 N N . SER A 1 108 ? 9.567 -7.698 -23.989 1.00 93.06 108 SER A N 1
ATOM 843 C CA . SER A 1 108 ? 8.470 -8.519 -24.493 1.00 93.06 108 SER A CA 1
ATOM 844 C C . SER A 1 108 ? 7.623 -7.745 -25.509 1.00 93.06 108 SER A C 1
ATOM 846 O O . SER A 1 108 ? 7.465 -6.518 -25.418 1.00 93.06 108 SER A O 1
ATOM 848 N N . ASP A 1 109 ? 7.080 -8.471 -26.485 1.00 94.06 109 ASP A N 1
ATOM 849 C CA . ASP A 1 109 ? 6.160 -7.894 -27.467 1.00 94.06 109 ASP A CA 1
ATOM 850 C C . ASP A 1 109 ? 4.831 -7.564 -26.786 1.00 94.06 109 ASP A C 1
ATOM 852 O O . ASP A 1 109 ? 4.387 -6.411 -26.828 1.00 94.06 109 ASP A O 1
ATOM 856 N N . ASP A 1 110 ? 4.310 -8.535 -26.035 1.00 95.62 110 ASP A N 1
ATOM 857 C CA . ASP A 1 110 ? 3.085 -8.422 -25.255 1.00 95.62 110 ASP A CA 1
ATOM 858 C C . ASP A 1 110 ? 3.310 -7.861 -23.848 1.00 95.62 110 ASP A C 1
ATOM 860 O O . ASP A 1 110 ? 4.394 -7.946 -23.252 1.00 95.62 110 ASP A O 1
ATOM 864 N N . LEU A 1 111 ? 2.238 -7.293 -23.296 1.00 94.94 111 LEU A N 1
ATOM 865 C CA . LEU A 1 111 ? 2.175 -6.888 -21.898 1.00 94.94 111 LEU A CA 1
ATOM 866 C C . LEU A 1 111 ? 1.981 -8.121 -21.014 1.00 94.94 111 LEU A C 1
ATOM 868 O O . LEU A 1 111 ? 0.981 -8.829 -21.121 1.00 94.94 111 LEU A O 1
ATOM 872 N N . MET A 1 112 ? 2.916 -8.338 -20.094 1.00 93.69 112 MET A N 1
ATOM 873 C CA . MET A 1 112 ? 2.870 -9.439 -19.137 1.00 93.69 112 MET A CA 1
ATOM 874 C C . MET A 1 112 ? 2.415 -8.923 -17.775 1.00 93.69 112 MET A C 1
ATOM 876 O O . MET A 1 112 ? 2.712 -7.785 -17.409 1.00 93.69 112 MET A O 1
ATOM 880 N N . VAL A 1 113 ? 1.710 -9.753 -17.004 1.00 94.44 113 VAL A N 1
ATOM 881 C CA . VAL A 1 113 ? 1.367 -9.420 -15.615 1.00 94.44 113 VAL A CA 1
ATOM 882 C C . VAL A 1 113 ? 2.654 -9.237 -14.813 1.00 94.44 113 VAL A C 1
ATOM 884 O O . VAL A 1 113 ? 3.529 -10.100 -14.829 1.00 94.44 113 VAL A O 1
ATOM 887 N N . SER A 1 114 ? 2.763 -8.101 -14.128 1.00 92.81 114 SER A N 1
ATOM 888 C CA . SER A 1 114 ? 3.890 -7.779 -13.254 1.00 92.81 114 SER A CA 1
ATOM 889 C C . SER A 1 114 ? 3.527 -8.011 -11.791 1.00 92.81 114 SER A C 1
ATOM 891 O O . SER A 1 114 ? 4.259 -8.672 -11.060 1.00 92.81 114 SER A O 1
ATOM 893 N N . ALA A 1 115 ? 2.396 -7.467 -11.351 1.00 95.12 115 ALA A N 1
ATOM 894 C CA . ALA A 1 115 ? 1.894 -7.627 -9.994 1.00 95.12 115 ALA A CA 1
ATOM 895 C C . ALA A 1 115 ? 0.414 -7.226 -9.931 1.00 95.12 115 ALA A C 1
ATOM 897 O O . ALA A 1 115 ? -0.087 -6.498 -10.792 1.00 95.12 115 ALA A O 1
ATOM 898 N N . HIS A 1 116 ? -0.260 -7.678 -8.885 1.00 96.62 116 HIS A N 1
ATOM 899 C CA . HIS A 1 116 ? -1.621 -7.303 -8.537 1.00 96.62 116 HIS A CA 1
ATOM 900 C C . HIS A 1 116 ? -1.599 -6.479 -7.254 1.00 96.62 116 HIS A C 1
ATOM 902 O O . HIS A 1 116 ? -0.878 -6.825 -6.319 1.00 96.62 116 HIS A O 1
ATOM 908 N N . LEU A 1 117 ? -2.396 -5.419 -7.208 1.00 97.69 117 LEU A N 1
ATOM 909 C CA . LEU A 1 117 ? -2.715 -4.699 -5.984 1.00 97.69 117 LEU A CA 1
ATOM 910 C C . LEU A 1 117 ? -4.157 -5.034 -5.612 1.00 97.69 117 LEU A C 1
ATOM 912 O O . LEU A 1 117 ? -5.077 -4.757 -6.379 1.00 97.69 117 LEU A O 1
ATOM 916 N N . LEU A 1 118 ? -4.338 -5.638 -4.447 1.00 97.81 118 LEU A N 1
ATOM 917 C CA . LEU A 1 118 ? -5.638 -5.881 -3.853 1.00 97.81 118 LEU A CA 1
ATOM 918 C C . LEU A 1 118 ? -5.898 -4.783 -2.830 1.00 97.81 118 LEU A C 1
ATOM 920 O O . LEU A 1 118 ? -5.015 -4.445 -2.042 1.00 97.81 118 LEU A O 1
ATOM 924 N N . ILE A 1 119 ? -7.102 -4.231 -2.859 1.00 98.06 119 ILE A N 1
ATOM 925 C CA . ILE A 1 119 ? -7.578 -3.240 -1.895 1.00 98.06 119 ILE A CA 1
ATOM 926 C C . ILE A 1 119 ? -8.955 -3.708 -1.473 1.00 98.06 119 ILE A C 1
ATOM 928 O O . ILE A 1 119 ? -9.764 -4.050 -2.339 1.00 98.06 119 ILE A O 1
ATOM 932 N N . GLY A 1 120 ? -9.220 -3.752 -0.177 1.00 97.94 120 GLY A N 1
ATOM 933 C CA . GLY A 1 120 ? -10.504 -4.236 0.292 1.00 97.94 120 GLY A CA 1
ATOM 934 C C . GLY A 1 120 ? -10.811 -3.871 1.726 1.00 97.94 120 GLY A C 1
ATOM 935 O O . GLY A 1 120 ? -10.021 -3.219 2.408 1.00 97.94 120 G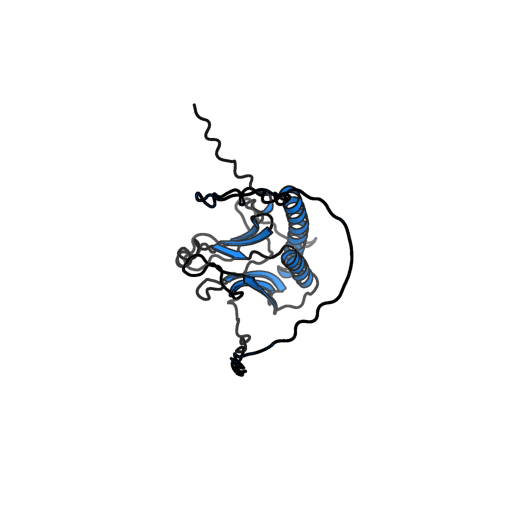LY A O 1
ATOM 936 N N . ARG A 1 121 ? -11.974 -4.341 2.153 1.00 98.25 121 ARG A N 1
ATOM 937 C CA . ARG A 1 121 ? -12.466 -4.350 3.520 1.00 98.25 121 ARG A CA 1
ATOM 938 C C . ARG A 1 121 ? -12.756 -5.804 3.883 1.00 98.25 121 ARG A C 1
ATOM 940 O O . ARG A 1 121 ? -13.363 -6.520 3.091 1.00 98.25 121 ARG A O 1
ATOM 947 N N . ASP A 1 122 ? -12.250 -6.260 5.019 1.00 97.75 122 ASP A N 1
ATOM 948 C CA . ASP A 1 122 ? -12.477 -7.634 5.482 1.00 97.75 122 ASP A CA 1
ATOM 949 C 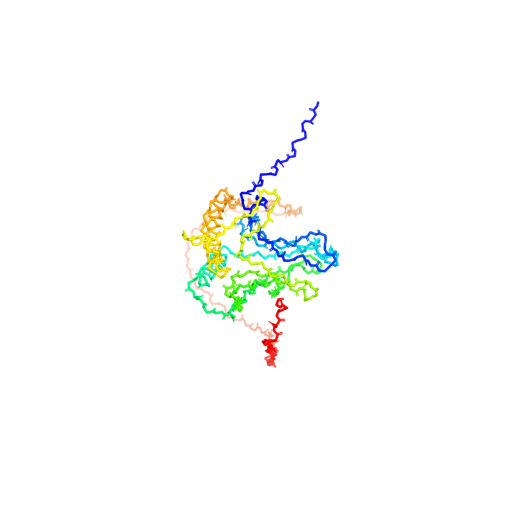C . ASP A 1 122 ? -13.805 -7.796 6.240 1.00 97.75 122 ASP A C 1
ATOM 951 O O . ASP A 1 122 ? -14.560 -6.831 6.401 1.00 97.75 122 ASP A O 1
ATOM 955 N N . ALA A 1 123 ? -14.073 -9.011 6.720 1.00 97.31 123 ALA A N 1
ATOM 956 C CA . ALA A 1 123 ? -15.277 -9.364 7.472 1.00 97.31 123 ALA A CA 1
ATOM 957 C C . ALA A 1 123 ? -15.440 -8.549 8.765 1.00 97.31 123 ALA A C 1
ATOM 959 O O . ALA A 1 123 ? -16.555 -8.289 9.213 1.00 97.31 123 ALA A O 1
ATOM 960 N N . ASN A 1 124 ? -14.327 -8.093 9.350 1.00 96.88 124 ASN A N 1
ATOM 961 C CA . ASN A 1 124 ? -14.311 -7.251 10.547 1.00 96.88 124 ASN A CA 1
ATOM 962 C C . ASN A 1 124 ? -14.452 -5.759 10.216 1.00 96.88 124 ASN A C 1
ATOM 964 O O . ASN A 1 124 ? -14.392 -4.913 11.111 1.00 96.88 124 ASN A O 1
ATOM 968 N N . GLY A 1 125 ? -14.611 -5.413 8.938 1.00 97.44 125 GLY A N 1
ATOM 969 C CA . GLY A 1 125 ? -14.704 -4.040 8.477 1.00 97.44 125 GLY A CA 1
ATOM 970 C C . GLY A 1 125 ? -13.358 -3.313 8.432 1.00 97.44 125 GLY A C 1
ATOM 971 O O . GLY A 1 125 ? -13.362 -2.089 8.352 1.00 97.44 125 GLY A O 1
ATOM 972 N N . VAL A 1 126 ? -12.217 -4.000 8.497 1.00 98.19 126 VAL A N 1
ATOM 973 C CA . VAL A 1 126 ? -10.886 -3.374 8.450 1.00 98.19 126 VAL A CA 1
ATOM 974 C C . VAL A 1 126 ? -10.439 -3.213 7.001 1.00 98.19 126 VAL A C 1
ATOM 976 O O . VAL A 1 126 ? -10.458 -4.163 6.214 1.00 98.19 126 VAL A O 1
ATOM 979 N N . ILE A 1 127 ? -10.022 -1.997 6.644 1.00 98.56 127 ILE A N 1
ATOM 980 C CA . ILE A 1 127 ? -9.520 -1.674 5.310 1.00 98.56 127 ILE A CA 1
ATOM 981 C C . ILE A 1 127 ? -8.084 -2.185 5.200 1.00 98.56 127 ILE A C 1
ATOM 983 O O . ILE A 1 127 ? -7.278 -2.041 6.124 1.00 98.56 127 ILE A O 1
ATOM 987 N N . TYR A 1 128 ? -7.737 -2.767 4.056 1.00 98.44 128 TYR A N 1
ATOM 988 C CA . TYR A 1 128 ? -6.406 -3.305 3.808 1.00 98.44 128 TYR A CA 1
ATOM 989 C C . TYR A 1 128 ? -5.935 -3.094 2.371 1.00 98.44 128 TYR A C 1
ATOM 991 O O . TYR A 1 128 ? -6.721 -2.900 1.440 1.00 98.44 128 TYR A O 1
ATOM 999 N N . ALA A 1 129 ? -4.620 -3.196 2.193 1.00 98.00 129 ALA A N 1
ATOM 1000 C CA . ALA A 1 129 ? -3.971 -3.365 0.903 1.00 98.00 129 ALA A CA 1
ATOM 1001 C C . ALA A 1 129 ? -3.126 -4.647 0.903 1.00 98.00 129 ALA A C 1
ATOM 1003 O O . ALA A 1 129 ? -2.581 -5.048 1.929 1.00 98.00 129 ALA A O 1
ATOM 1004 N N . ALA A 1 130 ? -2.986 -5.293 -0.248 1.00 97.12 130 ALA A N 1
ATOM 1005 C CA . ALA A 1 130 ? -2.066 -6.410 -0.440 1.00 97.12 130 ALA A CA 1
ATOM 1006 C C . ALA A 1 130 ? -1.445 -6.338 -1.834 1.00 97.12 130 ALA A C 1
ATOM 1008 O O . ALA A 1 130 ? -2.110 -5.971 -2.801 1.00 97.12 130 ALA A O 1
ATOM 1009 N N . VAL A 1 131 ? -0.174 -6.715 -1.963 1.00 95.88 131 VAL A N 1
ATOM 1010 C CA . VAL A 1 131 ? 0.482 -6.823 -3.273 1.00 95.88 131 VAL A CA 1
ATOM 1011 C C . VAL A 1 131 ? 0.820 -8.280 -3.533 1.00 95.88 131 VAL A C 1
ATOM 1013 O O . VAL A 1 131 ? 1.553 -8.900 -2.766 1.00 95.88 131 VAL A O 1
ATOM 1016 N N . ARG A 1 132 ? 0.314 -8.817 -4.642 1.00 94.25 132 ARG A N 1
ATOM 1017 C CA . ARG A 1 132 ? 0.600 -10.176 -5.110 1.00 94.25 132 ARG A CA 1
ATOM 1018 C C . ARG A 1 132 ? 1.532 -10.112 -6.314 1.00 94.25 132 ARG A C 1
ATOM 1020 O O . ARG A 1 132 ? 1.291 -9.372 -7.268 1.00 94.25 132 ARG A O 1
ATOM 1027 N N . SER A 1 133 ? 2.618 -10.878 -6.271 1.00 94.81 133 SER A N 1
ATOM 1028 C CA . SER A 1 133 ? 3.548 -10.984 -7.397 1.00 94.81 133 SER A CA 1
ATOM 1029 C C . SER A 1 133 ? 2.923 -11.757 -8.564 1.00 94.81 133 SER A C 1
ATOM 1031 O O . SER A 1 133 ? 2.021 -12.568 -8.371 1.00 94.81 133 SER A O 1
ATOM 1033 N N . TRP A 1 134 ? 3.442 -11.552 -9.777 1.00 92.56 134 TRP A N 1
ATOM 1034 C CA . TRP A 1 134 ? 3.175 -12.447 -10.909 1.00 92.56 134 TRP A CA 1
ATOM 1035 C C . TRP A 1 134 ? 3.607 -13.896 -10.621 1.00 92.56 134 TRP A C 1
ATOM 1037 O O . TRP A 1 134 ? 3.018 -14.830 -11.163 1.00 92.56 134 TRP A O 1
ATOM 1047 N N . ASN A 1 135 ? 4.633 -14.084 -9.780 1.00 92.88 135 ASN A N 1
ATOM 1048 C CA . ASN A 1 135 ? 5.037 -15.397 -9.299 1.00 92.88 135 ASN A CA 1
ATOM 1049 C C . ASN A 1 135 ? 4.082 -15.838 -8.177 1.00 92.88 135 ASN A C 1
ATOM 1051 O O . ASN A 1 135 ? 4.080 -15.243 -7.098 1.00 92.88 135 ASN A O 1
ATOM 1055 N N . LYS A 1 136 ? 3.291 -16.883 -8.449 1.00 92.62 136 LYS A N 1
ATOM 1056 C CA . LYS A 1 136 ? 2.266 -17.414 -7.539 1.00 92.62 136 LYS A CA 1
ATOM 1057 C C . LYS A 1 136 ? 2.840 -18.069 -6.280 1.00 92.62 136 LYS A C 1
ATOM 1059 O O . LYS A 1 136 ? 2.114 -18.154 -5.300 1.00 92.62 136 LYS A O 1
ATOM 1064 N N . ASP A 1 137 ? 4.111 -18.465 -6.293 1.00 93.12 137 ASP A N 1
ATOM 1065 C CA . ASP A 1 137 ? 4.774 -19.092 -5.141 1.00 93.12 137 ASP A CA 1
ATOM 1066 C C . ASP A 1 137 ? 5.178 -18.068 -4.069 1.00 93.12 137 ASP A C 1
ATOM 1068 O O . ASP A 1 137 ? 5.603 -18.428 -2.971 1.00 93.12 137 ASP A O 1
ATOM 1072 N N . ARG A 1 138 ? 5.084 -16.769 -4.385 1.00 94.56 138 ARG A N 1
ATOM 1073 C CA . ARG A 1 138 ? 5.410 -15.693 -3.446 1.00 94.56 138 ARG A CA 1
ATOM 1074 C C . ARG A 1 138 ? 4.225 -15.416 -2.517 1.00 94.56 138 ARG A C 1
ATOM 1076 O O . ARG A 1 138 ? 3.080 -15.455 -2.971 1.00 94.56 138 ARG A O 1
ATOM 1083 N N . PRO A 1 139 ? 4.479 -15.078 -1.241 1.00 94.06 139 PRO A N 1
ATOM 1084 C CA . PRO A 1 139 ? 3.416 -14.857 -0.270 1.00 94.06 139 PRO A CA 1
ATOM 1085 C C . PRO A 1 139 ? 2.539 -13.662 -0.659 1.00 94.06 139 PRO A C 1
ATOM 1087 O O . PRO A 1 139 ? 3.034 -12.633 -1.128 1.00 94.06 139 PRO A O 1
ATOM 1090 N N . VAL A 1 140 ? 1.235 -13.790 -0.414 1.00 95.00 140 VAL A N 1
ATOM 1091 C CA . VAL A 1 140 ? 0.280 -12.678 -0.471 1.00 95.00 140 VAL A CA 1
ATOM 1092 C C . VAL A 1 140 ? 0.060 -12.198 0.953 1.00 95.00 140 VAL A C 1
ATOM 1094 O O . VAL A 1 140 ? -0.437 -12.940 1.791 1.00 95.00 140 VAL A O 1
ATOM 1097 N N . ILE A 1 141 ? 0.474 -10.965 1.230 1.00 96.56 141 ILE A N 1
ATOM 1098 C CA . ILE A 1 141 ? 0.489 -10.411 2.583 1.00 96.56 141 ILE A CA 1
ATOM 1099 C C . ILE A 1 141 ? -0.510 -9.264 2.644 1.00 96.56 141 ILE A C 1
ATOM 1101 O O . ILE A 1 141 ? -0.437 -8.336 1.834 1.00 96.56 141 ILE A O 1
ATOM 1105 N N . LYS A 1 142 ? -1.425 -9.342 3.609 1.00 97.00 142 LYS A N 1
ATOM 1106 C CA . LYS A 1 142 ? -2.401 -8.302 3.928 1.00 97.00 142 LYS A CA 1
ATOM 1107 C C . LYS A 1 142 ? -1.775 -7.261 4.860 1.00 97.00 142 LYS A C 1
ATOM 1109 O O . LYS A 1 142 ? -1.164 -7.613 5.866 1.00 97.00 142 LYS A O 1
ATOM 1114 N N . PHE A 1 143 ? -1.933 -5.989 4.508 1.00 98.00 143 PHE A N 1
ATOM 1115 C CA . PHE A 1 143 ? -1.488 -4.829 5.275 1.00 98.00 143 PHE A CA 1
ATOM 1116 C C . PHE A 1 143 ? -2.717 -4.009 5.648 1.00 98.00 143 PHE A C 1
ATOM 1118 O O . PHE A 1 143 ? -3.323 -3.372 4.784 1.00 98.00 143 PHE A O 1
ATOM 1125 N N . CYS A 1 144 ? -3.117 -4.077 6.913 1.00 97.94 144 CYS A N 1
ATOM 1126 C CA . CYS A 1 144 ? -4.279 -3.354 7.412 1.00 97.94 144 CYS A CA 1
ATOM 1127 C C . CYS A 1 144 ? -3.921 -1.888 7.654 1.00 97.94 144 CYS A C 1
ATOM 1129 O O . CYS A 1 144 ? -2.841 -1.584 8.155 1.00 97.94 144 CYS A O 1
ATOM 1131 N N . PHE A 1 145 ? -4.838 -0.979 7.337 1.00 97.44 145 PHE A N 1
ATOM 1132 C CA . PHE A 1 145 ? -4.717 0.415 7.749 1.00 97.44 145 PHE A CA 1
ATOM 1133 C C . PHE A 1 145 ? -5.104 0.493 9.223 1.00 97.44 145 PHE A C 1
ATOM 1135 O O . PHE A 1 145 ? -6.274 0.662 9.525 1.00 97.44 145 PHE A O 1
ATOM 1142 N N . LEU A 1 146 ? -4.163 0.278 10.135 1.00 95.94 146 LEU A N 1
ATOM 1143 C CA . LEU A 1 146 ? -4.373 0.311 11.584 1.00 95.94 146 LEU A CA 1
ATOM 1144 C C . LEU A 1 146 ? -3.146 0.933 12.268 1.00 95.94 146 LEU A C 1
ATOM 1146 O O . LEU A 1 146 ? -2.072 0.954 11.663 1.00 95.94 146 LEU A O 1
ATOM 1150 N N . PRO A 1 147 ? -3.282 1.434 13.511 1.00 92.38 147 PRO A N 1
ATOM 1151 C CA . PRO A 1 147 ? -2.131 1.755 14.339 1.00 92.38 147 PRO A CA 1
ATOM 1152 C C . PRO A 1 147 ? -1.242 0.525 14.487 1.00 92.38 147 PRO A C 1
ATOM 1154 O O . PRO A 1 147 ? -1.717 -0.598 14.649 1.00 92.38 147 PRO A O 1
ATOM 1157 N N . GLU A 1 148 ? 0.059 0.764 14.469 1.00 87.12 148 GLU A N 1
ATOM 1158 C CA . GLU A 1 148 ? 1.058 -0.251 14.745 1.00 87.12 148 GLU A CA 1
ATOM 1159 C C . GLU A 1 148 ? 1.760 0.116 16.037 1.00 87.12 148 GLU A C 1
ATOM 1161 O O . GLU A 1 148 ? 2.156 1.267 16.223 1.00 87.12 148 GLU A O 1
ATOM 1166 N N . ALA A 1 149 ? 1.937 -0.866 16.915 1.00 79.69 149 ALA A N 1
ATOM 1167 C CA . ALA A 1 149 ? 2.870 -0.724 18.013 1.00 79.69 149 ALA A CA 1
ATOM 1168 C C . ALA A 1 149 ? 4.293 -0.721 17.436 1.00 79.69 149 ALA A C 1
ATOM 1170 O O . ALA A 1 149 ? 4.724 -1.688 16.797 1.00 79.69 149 ALA A O 1
ATOM 1171 N N . ASP A 1 150 ? 5.021 0.366 17.656 1.00 77.56 150 ASP A N 1
ATOM 1172 C CA . ASP A 1 150 ? 6.439 0.464 17.335 1.00 77.56 150 ASP A CA 1
ATOM 1173 C C . ASP A 1 150 ? 7.279 0.629 18.614 1.00 77.56 150 ASP A C 1
ATOM 1175 O O . ASP A 1 150 ? 6.795 0.492 19.738 1.00 77.56 150 ASP A O 1
ATOM 1179 N N . ASN A 1 151 ? 8.580 0.886 18.459 1.00 73.25 151 ASN A N 1
ATOM 1180 C CA . ASN A 1 151 ? 9.476 1.080 19.604 1.00 73.25 151 ASN A CA 1
ATOM 1181 C C . ASN A 1 151 ? 9.217 2.390 20.376 1.00 73.25 151 ASN A C 1
ATOM 1183 O O . ASN A 1 151 ? 9.835 2.606 21.418 1.00 73.25 151 ASN A O 1
ATOM 1187 N N . PHE A 1 152 ? 8.377 3.280 19.852 1.00 77.56 152 PHE A N 1
ATOM 1188 C CA . PHE A 1 152 ? 8.097 4.611 20.381 1.00 77.56 152 PHE A CA 1
ATOM 1189 C C . PHE A 1 152 ? 6.707 4.701 21.016 1.00 77.56 152 PHE A C 1
ATOM 1191 O O . PHE A 1 152 ? 6.491 5.562 21.869 1.00 77.56 152 PHE A O 1
ATOM 1198 N N . GLY A 1 153 ? 5.795 3.794 20.668 1.00 81.25 153 GLY A N 1
ATOM 1199 C CA . GLY A 1 153 ? 4.540 3.593 21.376 1.00 81.25 153 GLY A CA 1
ATOM 1200 C C . GLY A 1 153 ? 3.445 2.984 20.510 1.00 81.25 153 GLY A C 1
ATOM 1201 O O . GLY A 1 153 ? 3.656 2.568 19.375 1.00 81.25 153 GLY A O 1
ATOM 1202 N N . GLU A 1 154 ? 2.245 2.953 21.076 1.00 86.31 154 GLU A N 1
ATOM 1203 C CA . GLU A 1 154 ? 1.019 2.565 20.390 1.00 86.31 154 GLU A CA 1
ATOM 1204 C C . GLU A 1 154 ? -0.047 3.624 20.678 1.00 86.31 154 GLU A C 1
ATOM 1206 O O . GLU A 1 154 ? -0.254 4.025 21.827 1.00 86.31 154 GLU A O 1
ATOM 1211 N N . ALA A 1 155 ? -0.716 4.101 19.629 1.00 88.94 155 ALA A N 1
ATOM 1212 C CA . ALA A 1 155 ? -1.849 5.000 19.785 1.00 88.94 155 ALA A CA 1
ATOM 1213 C C . ALA A 1 155 ? -3.099 4.189 20.154 1.00 88.94 155 ALA A C 1
ATOM 1215 O O . ALA A 1 155 ? -3.595 3.407 19.344 1.00 88.94 155 ALA A O 1
ATOM 1216 N N . VAL A 1 156 ? -3.634 4.412 21.356 1.00 91.00 156 VAL A N 1
ATOM 1217 C CA . VAL A 1 156 ? -4.894 3.803 21.804 1.00 91.00 156 VAL A CA 1
ATOM 1218 C C . VAL A 1 156 ? -6.049 4.749 21.495 1.00 91.00 156 VAL A C 1
ATOM 1220 O O . VAL A 1 156 ? -6.070 5.891 21.956 1.00 91.00 156 VAL A O 1
ATOM 1223 N N . TRP A 1 157 ? -7.018 4.271 20.718 1.00 94.44 157 TRP A N 1
ATOM 1224 C CA . TRP A 1 157 ? -8.177 5.052 20.292 1.00 94.44 157 TRP A CA 1
ATOM 1225 C C . TRP A 1 157 ? -9.408 4.655 21.098 1.00 94.44 157 TRP A C 1
ATOM 1227 O O . TRP A 1 157 ? -9.797 3.487 21.106 1.00 94.44 157 TRP A O 1
ATOM 1237 N N . GLY A 1 158 ? -10.039 5.634 21.742 1.00 96.00 158 GLY A N 1
ATOM 1238 C CA . GLY A 1 158 ? -11.259 5.434 22.512 1.00 96.00 158 GLY A CA 1
ATOM 1239 C C . GLY A 1 158 ? -12.279 6.545 22.300 1.00 96.00 158 GLY A C 1
ATOM 1240 O O . GLY A 1 158 ? -11.964 7.607 21.760 1.00 96.00 158 GLY A O 1
ATOM 1241 N N . ASP A 1 159 ? -13.516 6.281 22.703 1.00 96.31 159 ASP A N 1
ATOM 1242 C CA . ASP A 1 159 ? -14.566 7.294 22.768 1.00 96.31 159 ASP A CA 1
ATOM 1243 C C . ASP A 1 159 ? -14.330 8.285 23.931 1.00 96.31 159 ASP A C 1
ATOM 1245 O O . ASP A 1 159 ? -13.362 8.191 24.688 1.00 96.31 159 ASP A O 1
ATOM 1249 N N . SER A 1 160 ? -15.236 9.251 24.110 1.00 96.31 160 SER A N 1
ATOM 1250 C CA . SER A 1 160 ? -15.141 10.239 25.196 1.00 96.31 160 SER A CA 1
ATOM 1251 C C . SER A 1 160 ? -15.237 9.642 26.606 1.00 96.31 160 SER A C 1
ATOM 1253 O O . SER A 1 160 ? -14.967 10.342 27.578 1.00 96.31 160 SER A O 1
ATOM 1255 N N . GLN A 1 161 ? -15.674 8.387 26.732 1.00 95.94 161 GLN A N 1
ATOM 1256 C CA . GLN A 1 161 ? -15.770 7.649 27.992 1.00 95.94 161 GLN A CA 1
ATOM 1257 C C . GLN A 1 161 ? -14.554 6.735 28.216 1.00 95.94 161 GLN A C 1
ATOM 1259 O O . GLN A 1 161 ? -14.437 6.134 29.282 1.00 95.94 161 GLN A O 1
ATOM 1264 N N . GLY A 1 162 ? -13.639 6.655 27.245 1.00 94.56 162 GLY A N 1
ATOM 1265 C CA . GLY A 1 162 ? -12.452 5.807 27.290 1.00 94.56 162 GLY A CA 1
ATOM 1266 C C . GLY A 1 162 ? -12.687 4.370 26.820 1.00 94.56 162 GLY A C 1
ATOM 1267 O O . GLY A 1 162 ? -11.781 3.549 26.959 1.00 94.56 162 GLY A O 1
ATOM 1268 N N . ASN A 1 163 ? -13.856 4.041 26.258 1.00 96.94 163 ASN A N 1
ATOM 1269 C CA . ASN A 1 163 ? -14.072 2.713 25.683 1.00 96.94 163 ASN A CA 1
ATOM 1270 C C . ASN A 1 163 ? -13.290 2.591 24.367 1.00 96.94 163 ASN A C 1
ATOM 1272 O O . ASN A 1 163 ? -13.344 3.527 23.565 1.00 96.94 163 ASN A O 1
ATOM 1276 N N . PRO A 1 164 ? -12.609 1.461 24.097 1.00 96.38 164 PRO A N 1
ATOM 1277 C CA . PRO A 1 164 ? -11.888 1.268 22.843 1.00 96.38 164 PRO A CA 1
ATOM 1278 C C . PRO A 1 164 ? -12.799 1.420 21.622 1.00 96.38 164 PRO A C 1
ATOM 1280 O O . PRO A 1 164 ? -13.893 0.852 21.574 1.00 96.38 164 PRO A O 1
ATOM 1283 N N . LEU A 1 165 ? -12.335 2.156 20.612 1.00 97.50 165 LEU A N 1
ATOM 1284 C CA . LEU A 1 165 ? -13.018 2.204 19.322 1.00 97.50 165 LEU A CA 1
ATOM 1285 C C . LEU A 1 165 ? -12.851 0.869 18.580 1.00 97.50 165 LEU A C 1
ATOM 1287 O O . LEU A 1 165 ? -11.802 0.232 18.684 1.00 97.50 165 LEU A O 1
ATOM 1291 N N . PRO A 1 166 ? -13.848 0.440 17.786 1.00 96.81 166 PRO A N 1
ATOM 1292 C CA . PRO A 1 166 ? -13.705 -0.757 16.970 1.00 96.81 166 PRO A CA 1
ATOM 1293 C C . PRO A 1 166 ? -12.635 -0.555 15.889 1.00 96.81 166 PRO A C 1
ATOM 1295 O O . PRO A 1 166 ? -12.539 0.517 15.282 1.00 96.81 166 PRO A O 1
ATOM 1298 N N . ASN A 1 167 ? -11.879 -1.615 15.589 1.00 96.69 167 ASN A N 1
ATOM 1299 C CA . ASN A 1 167 ? -10.812 -1.590 14.581 1.00 96.69 167 ASN A CA 1
ATOM 1300 C C . ASN A 1 167 ? -11.298 -1.133 13.202 1.00 96.69 167 ASN A C 1
ATOM 1302 O O . ASN A 1 167 ? -10.555 -0.458 12.500 1.00 96.69 167 ASN A O 1
ATOM 1306 N N . SER A 1 168 ? -12.542 -1.431 12.821 1.00 97.44 168 S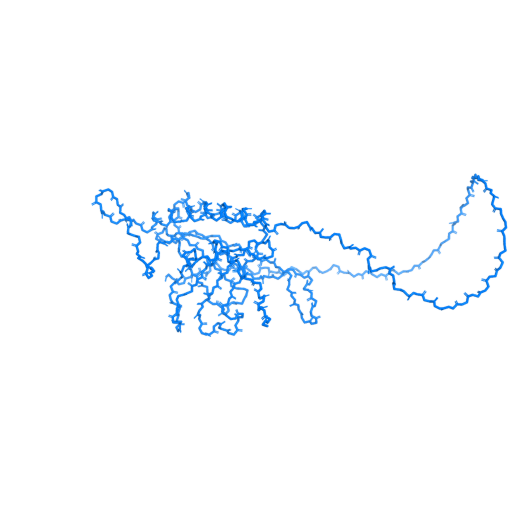ER A N 1
ATOM 1307 C CA . SER A 1 168 ? -13.140 -0.927 11.577 1.00 97.44 168 SER A CA 1
ATOM 1308 C C . SER A 1 168 ? -13.146 0.602 11.513 1.00 97.44 168 SER A C 1
ATOM 1310 O O . SER A 1 168 ? -12.746 1.188 10.508 1.00 97.44 168 SER A O 1
ATOM 1312 N N . LYS A 1 169 ? -13.525 1.263 12.613 1.00 97.69 169 LYS A N 1
ATOM 1313 C CA . LYS A 1 169 ? -13.573 2.724 12.701 1.00 97.69 169 LYS A CA 1
ATOM 1314 C C . LYS A 1 169 ? -12.182 3.340 12.748 1.00 97.69 169 LYS A C 1
ATOM 1316 O O . LYS A 1 169 ? -11.929 4.333 12.072 1.00 97.69 169 LYS A O 1
ATOM 1321 N N . ILE A 1 170 ? -11.280 2.736 13.518 1.00 97.56 170 ILE A N 1
ATOM 1322 C CA . ILE A 1 170 ? -9.874 3.151 13.556 1.00 97.56 170 ILE A CA 1
ATOM 1323 C C . ILE A 1 170 ? -9.273 3.037 12.150 1.00 97.56 170 ILE A C 1
ATOM 1325 O O . ILE A 1 170 ? -8.582 3.946 11.692 1.00 97.56 170 ILE A O 1
ATOM 1329 N N . SER A 1 171 ? -9.600 1.960 11.434 1.00 97.88 171 SER A N 1
ATOM 1330 C CA . SER A 1 171 ? -9.083 1.713 10.096 1.00 97.88 171 SER A CA 1
ATOM 1331 C C . SER A 1 171 ? -9.527 2.745 9.070 1.00 97.88 171 SER A C 1
ATOM 1333 O O . SER A 1 171 ? -8.721 3.173 8.247 1.00 97.88 171 SER A O 1
ATOM 1335 N N . GLU A 1 172 ? -10.766 3.227 9.167 1.00 98.19 172 GLU A N 1
ATOM 1336 C CA . GLU A 1 172 ? -11.254 4.345 8.354 1.00 98.19 172 GLU A CA 1
ATOM 1337 C C . GLU A 1 172 ? -10.443 5.625 8.581 1.00 98.19 172 GLU A C 1
ATOM 1339 O O . GLU A 1 172 ? -10.060 6.282 7.612 1.00 98.19 172 GLU A O 1
ATOM 1344 N N . TYR A 1 173 ? -10.139 5.966 9.839 1.00 97.56 173 TYR A N 1
ATOM 1345 C CA . TYR A 1 173 ? -9.337 7.151 10.157 1.00 97.56 173 TYR A CA 1
ATOM 1346 C C . TYR A 1 173 ? -7.904 7.036 9.636 1.00 97.56 173 TYR A C 1
ATOM 1348 O O . TYR A 1 173 ? -7.391 7.985 9.041 1.00 97.56 173 TYR A O 1
ATOM 1356 N N . TYR A 1 174 ? -7.273 5.874 9.822 1.00 96.94 174 TYR A N 1
ATOM 1357 C CA . TYR A 1 174 ? -5.918 5.629 9.329 1.00 96.94 174 TYR A CA 1
ATOM 1358 C C . TYR A 1 174 ? -5.858 5.643 7.805 1.00 96.94 174 TYR A C 1
ATOM 1360 O O . TYR A 1 174 ? -4.976 6.285 7.238 1.00 96.94 174 TYR A O 1
ATOM 1368 N N . ALA A 1 175 ? -6.802 4.981 7.134 1.00 97.56 175 ALA A N 1
ATOM 1369 C CA . ALA A 1 175 ? -6.862 4.966 5.681 1.00 97.56 175 ALA A CA 1
ATOM 1370 C C . ALA A 1 175 ? -7.038 6.383 5.116 1.00 97.56 175 ALA A C 1
ATOM 1372 O O . ALA A 1 175 ? -6.236 6.790 4.276 1.00 97.56 175 ALA A O 1
ATOM 1373 N N . GLU A 1 176 ? -8.014 7.161 5.599 1.00 97.50 176 GLU A N 1
ATOM 1374 C CA . GLU A 1 176 ? -8.250 8.523 5.096 1.00 97.50 176 GLU A CA 1
ATOM 1375 C C . GLU A 1 176 ? -7.046 9.440 5.356 1.00 97.50 176 GLU A C 1
ATOM 1377 O O . GLU A 1 176 ? -6.537 10.071 4.427 1.00 97.50 176 GLU A O 1
ATOM 1382 N N . GLY A 1 177 ? -6.526 9.456 6.590 1.00 96.19 177 GLY A N 1
ATOM 1383 C CA . GLY A 1 177 ? -5.384 10.297 6.953 1.00 96.19 177 GLY A CA 1
ATOM 1384 C C . GLY A 1 177 ? -4.120 9.953 6.160 1.00 96.19 177 GLY A C 1
ATOM 1385 O O . GLY A 1 177 ? -3.415 10.846 5.680 1.00 96.19 177 GLY A O 1
ATOM 1386 N N . MET A 1 178 ? -3.854 8.659 5.957 1.00 94.94 178 MET A N 1
ATOM 1387 C CA . MET A 1 178 ? -2.718 8.212 5.156 1.00 94.94 178 MET A CA 1
ATOM 1388 C C . MET A 1 178 ? -2.889 8.600 3.684 1.00 94.94 178 MET A C 1
ATOM 1390 O O . MET A 1 178 ? -1.933 9.064 3.065 1.00 94.94 178 MET A O 1
ATOM 1394 N N . ILE A 1 179 ? -4.087 8.450 3.112 1.00 95.31 179 ILE A N 1
ATOM 1395 C CA . ILE A 1 179 ? -4.376 8.833 1.723 1.00 95.31 179 ILE A CA 1
ATOM 1396 C C . ILE A 1 179 ? -4.182 10.329 1.502 1.00 95.31 179 ILE A C 1
ATOM 1398 O O . ILE A 1 179 ? -3.540 10.710 0.520 1.00 95.31 179 ILE A O 1
ATOM 1402 N N . ASP A 1 180 ? -4.719 11.168 2.385 1.00 95.31 180 ASP A N 1
ATOM 1403 C CA . ASP A 1 180 ? -4.615 12.621 2.263 1.00 95.31 180 ASP A CA 1
ATOM 1404 C C . ASP A 1 180 ? -3.152 13.062 2.273 1.00 95.31 180 ASP A C 1
ATOM 1406 O O . ASP A 1 180 ? -2.705 13.827 1.407 1.00 95.31 180 ASP A O 1
ATOM 1410 N N . ALA A 1 181 ? -2.369 12.501 3.191 1.00 93.50 181 ALA A N 1
ATOM 1411 C CA . ALA A 1 181 ? -0.953 12.791 3.247 1.00 93.50 181 ALA A CA 1
ATOM 1412 C C . ALA A 1 181 ? -0.191 12.232 2.036 1.00 93.50 181 ALA A C 1
ATOM 1414 O O . ALA A 1 181 ? 0.612 12.949 1.437 1.00 93.50 181 ALA A O 1
ATOM 1415 N N . MET A 1 182 ? -0.467 10.997 1.604 1.00 92.50 182 MET A N 1
ATOM 1416 C CA . MET A 1 182 ? 0.146 10.416 0.404 1.00 92.50 182 MET A CA 1
ATOM 1417 C C . MET A 1 182 ? -0.149 11.248 -0.844 1.00 92.50 182 MET A C 1
ATOM 1419 O O . MET A 1 182 ? 0.759 11.510 -1.632 1.00 92.50 182 MET A O 1
ATOM 1423 N N . GLN A 1 183 ? -1.395 11.685 -1.027 1.00 92.31 183 GLN A N 1
ATOM 1424 C CA . GLN A 1 183 ? -1.811 12.496 -2.167 1.00 92.31 183 GLN A CA 1
ATOM 1425 C C . GLN A 1 183 ? -1.021 13.809 -2.220 1.00 92.31 183 GLN A C 1
ATOM 1427 O O . GLN A 1 183 ? -0.488 14.158 -3.277 1.00 92.31 183 GLN A O 1
ATOM 1432 N N . LEU A 1 184 ? -0.892 14.497 -1.083 1.00 93.12 184 LEU A N 1
ATOM 1433 C CA . LEU A 1 184 ? -0.126 15.736 -0.976 1.00 93.12 184 LEU A CA 1
ATOM 1434 C C . LEU A 1 184 ? 1.369 15.511 -1.257 1.00 93.12 184 LEU A C 1
ATOM 1436 O O . LEU A 1 184 ? 1.967 16.210 -2.079 1.00 93.12 184 LEU A O 1
ATOM 1440 N N . GLN A 1 185 ? 1.977 14.517 -0.606 1.00 92.38 185 GLN A N 1
ATOM 1441 C CA . GLN A 1 185 ? 3.416 14.271 -0.705 1.00 92.38 185 GLN A CA 1
ATOM 1442 C C . GLN A 1 185 ? 3.830 13.760 -2.084 1.00 92.38 185 GLN A C 1
ATOM 1444 O O . GLN A 1 185 ? 4.818 14.232 -2.645 1.00 92.38 185 GLN A O 1
ATOM 1449 N N . VAL A 1 186 ? 3.064 12.846 -2.684 1.00 90.88 186 VAL A N 1
ATOM 1450 C CA . VAL A 1 186 ? 3.351 12.343 -4.034 1.00 90.88 186 VAL A CA 1
ATOM 1451 C C . VAL A 1 186 ? 3.285 13.473 -5.058 1.00 90.88 186 VAL A C 1
ATOM 1453 O O . VAL A 1 186 ? 4.168 13.560 -5.906 1.00 90.88 186 VAL A O 1
ATOM 1456 N N . GLN A 1 187 ? 2.304 14.376 -4.976 1.00 90.62 187 GLN A N 1
ATOM 1457 C CA . GLN A 1 187 ? 2.229 15.519 -5.893 1.00 90.62 187 GLN A CA 1
ATOM 1458 C C . GLN A 1 187 ? 3.426 16.466 -5.747 1.00 90.62 187 GLN A C 1
ATOM 1460 O O . GLN A 1 187 ? 4.007 16.870 -6.759 1.00 90.62 187 GLN A O 1
ATOM 1465 N N . ASN A 1 188 ? 3.831 16.777 -4.512 1.00 92.00 188 ASN A N 1
ATOM 1466 C CA . ASN A 1 188 ? 5.006 17.610 -4.252 1.00 92.00 188 ASN A CA 1
ATOM 1467 C C . ASN A 1 188 ? 6.283 16.963 -4.801 1.00 92.00 188 ASN A C 1
ATOM 1469 O O . ASN A 1 188 ? 7.005 17.592 -5.574 1.00 92.00 188 ASN A O 1
ATOM 1473 N N . LEU A 1 189 ? 6.502 15.679 -4.505 1.00 90.88 189 LEU A N 1
ATOM 1474 C CA . LEU A 1 189 ? 7.674 14.941 -4.971 1.00 90.88 189 LEU A CA 1
ATOM 1475 C C . LEU A 1 189 ? 7.695 14.776 -6.492 1.00 90.88 189 LEU A C 1
ATOM 1477 O O . LEU A 1 189 ? 8.766 14.834 -7.092 1.00 90.88 189 LEU A O 1
ATOM 1481 N N . LEU A 1 190 ? 6.542 14.574 -7.137 1.00 89.81 190 LEU A N 1
ATOM 1482 C CA . LEU A 1 190 ? 6.469 14.485 -8.597 1.00 89.81 190 LEU A CA 1
ATOM 1483 C C . LEU A 1 190 ? 6.817 15.816 -9.267 1.00 89.81 190 LEU A C 1
ATOM 1485 O O . LEU A 1 190 ? 7.458 15.815 -10.316 1.00 89.81 190 LEU A O 1
ATOM 1489 N N . ARG A 1 191 ? 6.410 16.942 -8.669 1.00 91.31 191 ARG A N 1
ATOM 1490 C CA . ARG A 1 191 ? 6.758 18.289 -9.138 1.00 91.31 191 ARG A CA 1
ATOM 1491 C C . ARG A 1 191 ? 8.248 18.570 -8.956 1.00 91.31 191 ARG A C 1
ATOM 1493 O O . ARG A 1 191 ? 8.890 19.019 -9.897 1.00 91.31 191 ARG A O 1
ATOM 1500 N N . GLU A 1 192 ? 8.790 18.295 -7.773 1.00 90.56 192 GLU A N 1
ATOM 1501 C CA . GLU A 1 192 ? 10.197 18.552 -7.431 1.00 90.56 192 GLU A CA 1
ATOM 1502 C C . GLU A 1 192 ? 11.170 17.701 -8.254 1.00 90.56 192 GLU A C 1
ATOM 1504 O O . GLU A 1 192 ? 12.214 18.186 -8.685 1.00 90.56 192 GLU A O 1
ATOM 1509 N N . ASN A 1 193 ? 10.816 16.441 -8.516 1.00 87.94 193 ASN A N 1
ATOM 1510 C CA . ASN A 1 193 ? 11.659 15.518 -9.275 1.00 87.94 193 ASN A CA 1
ATOM 1511 C C . ASN A 1 193 ? 11.447 15.597 -10.792 1.00 87.94 193 ASN A C 1
ATO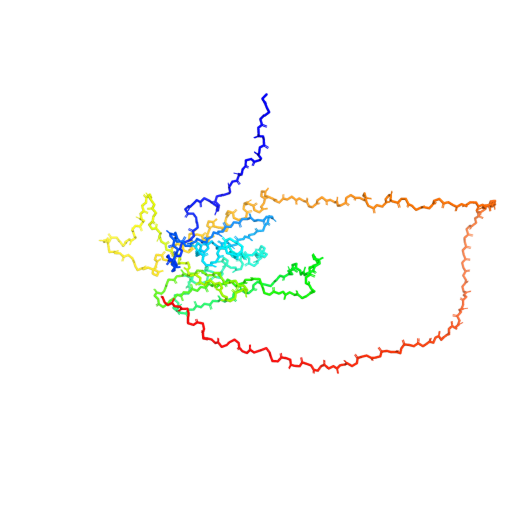M 1513 O O . ASN A 1 193 ? 12.151 14.912 -11.545 1.00 87.94 193 ASN A O 1
ATOM 1517 N N . TRP A 1 194 ? 10.481 16.389 -11.267 1.00 90.38 194 TRP A N 1
ATOM 1518 C CA . TRP A 1 194 ? 10.242 16.515 -12.695 1.00 90.38 194 TRP A CA 1
ATOM 1519 C C . TRP A 1 194 ? 11.394 17.262 -13.365 1.00 90.38 194 TRP A C 1
ATOM 1521 O O . TRP A 1 194 ? 11.700 18.410 -13.051 1.00 90.38 194 TRP A O 1
ATOM 1531 N N . LYS A 1 195 ? 12.013 16.601 -14.341 1.00 88.38 195 LYS A N 1
ATOM 1532 C CA . LYS A 1 195 ? 12.982 17.206 -15.251 1.00 88.38 195 LYS A CA 1
ATOM 1533 C C . LYS A 1 195 ? 12.426 17.105 -16.658 1.00 88.38 195 LYS A C 1
ATOM 1535 O O . LYS A 1 195 ? 11.980 16.028 -17.066 1.00 88.38 195 LYS A O 1
ATOM 1540 N N . ALA A 1 196 ? 12.460 18.215 -17.392 1.00 87.44 196 ALA A N 1
ATOM 1541 C CA . ALA A 1 196 ? 12.134 18.196 -18.807 1.00 87.44 196 ALA A CA 1
ATOM 1542 C C . ALA A 1 196 ? 13.040 17.167 -19.504 1.00 87.44 196 ALA A C 1
ATOM 1544 O O . ALA A 1 196 ? 14.239 17.127 -19.209 1.00 87.44 196 ALA A O 1
ATOM 1545 N N . PRO A 1 197 ? 12.501 16.315 -20.393 1.00 83.44 197 PRO A N 1
ATOM 1546 C CA . PRO A 1 197 ? 13.340 15.415 -21.159 1.00 83.44 197 PRO A CA 1
ATOM 1547 C C . PRO A 1 197 ? 14.331 16.260 -21.957 1.00 83.44 197 PRO A C 1
ATOM 1549 O O . PRO A 1 197 ? 13.928 17.128 -22.736 1.00 83.44 197 PRO A O 1
ATOM 1552 N N . GLU A 1 198 ? 15.623 16.017 -21.752 1.00 84.62 198 GLU A N 1
ATOM 1553 C CA . GLU A 1 198 ? 16.647 16.604 -22.603 1.00 84.62 198 GLU A CA 1
ATOM 1554 C C . GLU A 1 198 ? 16.320 16.204 -24.041 1.00 84.62 198 GLU A C 1
ATOM 1556 O O . GLU A 1 198 ? 16.064 15.028 -24.335 1.00 84.62 198 GLU A O 1
ATOM 1561 N N . ARG A 1 199 ? 16.276 17.188 -24.949 1.00 79.38 199 ARG A N 1
ATOM 1562 C CA . ARG A 1 199 ? 16.245 16.877 -26.376 1.00 79.38 199 ARG A CA 1
ATOM 1563 C C . ARG A 1 199 ? 17.433 15.959 -26.611 1.00 79.38 199 ARG A C 1
ATOM 1565 O O . ARG A 1 199 ? 18.556 16.350 -26.305 1.00 79.38 199 ARG A O 1
ATOM 1572 N N . LYS A 1 200 ? 17.189 14.742 -27.108 1.00 68.62 200 LYS A N 1
ATOM 1573 C CA . LYS A 1 200 ? 18.269 13.913 -27.642 1.00 68.62 200 LYS A CA 1
ATOM 1574 C C . LYS A 1 200 ? 18.952 14.785 -28.684 1.00 68.62 200 LYS A C 1
ATOM 1576 O O . LYS A 1 200 ? 18.363 15.021 -29.733 1.00 68.62 200 LYS A O 1
ATOM 1581 N N . GLY A 1 201 ? 20.105 15.356 -28.339 1.00 59.09 201 GLY A N 1
ATOM 1582 C CA . GLY A 1 201 ? 20.856 16.174 -29.273 1.00 59.09 201 GLY A CA 1
ATOM 1583 C C . GLY A 1 201 ? 21.111 15.338 -30.517 1.00 59.09 201 GLY A C 1
ATOM 1584 O O . GLY A 1 201 ? 21.307 14.124 -30.409 1.00 59.09 201 GLY A O 1
ATOM 1585 N N . ASP A 1 202 ? 21.120 15.982 -31.678 1.00 55.41 202 ASP A N 1
ATOM 1586 C CA . ASP A 1 202 ? 21.371 15.394 -33.000 1.00 55.41 202 ASP A CA 1
ATOM 1587 C C . ASP A 1 202 ? 22.771 14.743 -33.149 1.00 55.41 202 ASP A C 1
ATOM 1589 O O . ASP A 1 202 ? 23.263 14.498 -34.247 1.00 55.41 202 ASP A O 1
ATOM 1593 N N . ASN A 1 203 ? 23.425 14.384 -32.043 1.00 50.44 203 ASN A N 1
ATOM 1594 C CA . ASN A 1 203 ? 24.751 13.785 -31.959 1.00 50.44 203 ASN A CA 1
ATOM 1595 C C . ASN A 1 203 ? 24.796 12.290 -32.311 1.00 50.44 203 ASN A C 1
ATOM 1597 O O . ASN A 1 203 ? 25.743 11.599 -31.947 1.00 50.44 203 ASN A O 1
ATOM 1601 N N . ASN A 1 204 ? 23.814 11.784 -33.062 1.00 47.84 204 ASN A N 1
ATOM 1602 C CA . ASN A 1 204 ? 23.888 10.453 -33.669 1.00 47.84 204 ASN A CA 1
ATOM 1603 C C . ASN A 1 204 ? 23.668 10.485 -35.192 1.00 47.84 204 ASN A C 1
ATOM 1605 O O . ASN A 1 204 ? 23.051 9.589 -35.763 1.00 47.84 204 ASN A O 1
ATOM 1609 N N . GLY A 1 205 ? 24.187 11.534 -35.840 1.00 43.31 205 GLY A N 1
ATOM 1610 C CA . GLY A 1 205 ? 24.183 11.724 -37.293 1.00 43.31 205 GLY A CA 1
ATOM 1611 C C . GLY A 1 205 ? 25.505 12.266 -37.849 1.00 43.31 205 GLY A C 1
ATOM 1612 O O . GLY A 1 205 ? 25.490 13.023 -38.806 1.00 43.31 205 GLY A O 1
ATOM 1613 N N . GLY A 1 206 ? 26.646 11.917 -37.245 1.00 42.16 206 GLY A N 1
ATOM 1614 C CA . GLY A 1 206 ? 27.987 12.314 -37.707 1.00 42.16 206 GLY A CA 1
ATOM 1615 C C . GLY A 1 206 ? 28.934 11.129 -37.903 1.00 42.16 206 GLY A C 1
ATOM 1616 O O . GLY A 1 206 ? 30.141 11.261 -37.745 1.00 42.16 206 GLY A O 1
ATOM 1617 N N . GLY A 1 207 ? 28.390 9.940 -38.168 1.00 40.53 207 GLY A N 1
ATOM 1618 C CA . GLY A 1 207 ? 29.158 8.728 -38.436 1.00 40.53 207 GLY A CA 1
ATOM 1619 C C . GLY A 1 207 ? 29.459 8.574 -39.923 1.00 40.53 207 GLY A C 1
ATOM 1620 O O . GLY A 1 207 ? 28.665 7.991 -40.654 1.00 40.53 207 GLY A O 1
ATOM 1621 N N . ASN A 1 208 ? 30.608 9.101 -40.341 1.00 46.03 208 ASN A N 1
ATOM 1622 C CA . ASN A 1 208 ? 31.568 8.448 -41.233 1.00 46.03 208 ASN A CA 1
ATOM 1623 C C . ASN A 1 208 ? 30.970 7.478 -42.285 1.00 46.03 208 ASN A C 1
ATOM 1625 O O . ASN A 1 208 ? 30.988 6.258 -42.109 1.00 46.03 208 ASN A O 1
ATOM 1629 N N . ARG A 1 209 ? 30.472 8.010 -43.409 1.00 39.56 209 ARG A N 1
ATOM 1630 C CA . ARG A 1 209 ? 30.258 7.233 -44.640 1.00 39.56 209 ARG A CA 1
ATOM 1631 C C . ARG A 1 209 ? 31.233 7.702 -45.714 1.00 39.56 209 ARG A C 1
ATOM 1633 O O . ARG A 1 209 ? 31.043 8.762 -46.292 1.00 39.56 209 ARG A O 1
ATOM 1640 N N . GLY A 1 210 ? 32.205 6.846 -46.012 1.00 38.62 210 GLY A N 1
ATOM 1641 C CA . GLY A 1 210 ? 32.616 6.611 -47.394 1.00 38.62 210 GLY A CA 1
ATOM 1642 C C . GLY A 1 210 ? 33.699 7.521 -47.956 1.00 38.62 210 GLY A C 1
ATOM 1643 O O . GLY A 1 210 ? 33.436 8.453 -48.701 1.00 38.62 210 GLY A O 1
ATOM 1644 N N . ASN A 1 211 ? 34.935 7.123 -47.692 1.00 35.94 211 ASN A N 1
ATOM 1645 C CA . ASN A 1 211 ? 36.026 7.163 -48.656 1.00 35.94 211 ASN A CA 1
ATOM 1646 C C . ASN A 1 211 ? 35.564 6.630 -50.042 1.00 35.94 211 ASN A C 1
ATOM 1648 O O . ASN A 1 211 ? 34.980 5.546 -50.083 1.00 35.94 211 ASN A O 1
ATOM 1652 N N . GLY A 1 212 ? 35.869 7.325 -51.150 1.00 34.59 212 GLY A N 1
ATOM 1653 C CA . GLY A 1 212 ? 35.970 6.701 -52.484 1.00 34.59 212 GLY A CA 1
ATOM 1654 C C . GLY A 1 212 ? 35.327 7.422 -53.684 1.00 34.59 212 GLY A C 1
ATOM 1655 O O . GLY A 1 212 ? 34.125 7.315 -53.886 1.00 34.59 212 GLY A O 1
ATOM 1656 N N . GLY A 1 213 ? 36.172 8.006 -54.550 1.00 32.47 213 GLY A N 1
ATOM 1657 C CA . GLY A 1 213 ? 35.894 8.328 -55.969 1.00 32.47 213 GLY A CA 1
ATOM 1658 C C . GLY A 1 213 ? 35.200 9.679 -56.195 1.00 32.47 213 GLY A C 1
ATOM 1659 O O . GLY A 1 213 ? 34.170 9.943 -55.603 1.00 32.47 213 GLY A O 1
ATOM 1660 N N . GLY A 1 214 ? 35.710 10.631 -56.979 1.00 36.00 214 GLY A N 1
ATOM 1661 C CA . GLY A 1 214 ? 36.328 10.488 -58.299 1.00 36.00 214 GLY A CA 1
ATOM 1662 C C . GLY A 1 214 ? 35.258 10.710 -59.381 1.00 36.00 214 GLY A C 1
ATOM 1663 O O . GLY A 1 214 ? 34.224 10.059 -59.318 1.00 36.00 214 GLY A O 1
ATOM 1664 N N . TYR A 1 215 ? 35.550 11.578 -60.366 1.00 34.28 215 TYR A N 1
ATOM 1665 C CA . TYR A 1 215 ? 34.707 12.026 -61.504 1.00 34.28 215 TYR A CA 1
ATOM 1666 C C . TYR A 1 215 ? 33.619 13.059 -61.135 1.00 34.28 215 TYR A C 1
ATOM 1668 O O . TYR A 1 215 ? 32.811 12.819 -60.255 1.00 34.28 215 TYR A O 1
ATOM 1676 N N . GLY A 1 216 ? 33.488 14.243 -61.737 1.00 35.88 216 GLY A N 1
ATOM 1677 C CA . GLY A 1 216 ? 34.043 14.815 -62.964 1.00 35.88 216 GLY A CA 1
ATOM 1678 C C . GLY A 1 216 ? 32.953 15.682 -63.624 1.00 35.88 216 GLY A C 1
ATOM 1679 O O . GLY A 1 216 ? 31.825 15.224 -63.743 1.00 35.88 216 GLY A O 1
ATOM 1680 N N . GLY A 1 217 ? 33.294 16.904 -64.058 1.00 34.19 217 GLY A N 1
ATOM 1681 C CA . GLY A 1 217 ? 32.431 17.800 -64.858 1.00 34.19 217 GLY A CA 1
ATOM 1682 C C . GLY A 1 217 ? 31.407 18.581 -64.019 1.00 34.19 217 GLY A C 1
ATOM 1683 O O . GLY A 1 217 ? 30.666 18.006 -63.243 1.00 34.19 217 GLY A O 1
ATOM 1684 N N . GLY A 1 218 ? 31.346 19.912 -64.038 1.00 35.72 218 GLY A N 1
ATOM 1685 C CA . GLY A 1 218 ? 31.336 20.777 -65.215 1.00 35.72 218 GLY A CA 1
ATOM 1686 C C . GLY A 1 218 ? 29.878 21.036 -65.608 1.00 35.72 218 GLY A C 1
ATOM 1687 O O . GLY A 1 218 ? 29.228 20.127 -66.107 1.00 35.72 218 GLY A O 1
ATOM 1688 N N . GLY A 1 219 ? 29.355 22.248 -65.388 1.00 33.81 219 GLY A N 1
ATOM 1689 C CA . GLY A 1 219 ? 28.020 22.596 -65.889 1.00 33.81 219 GLY A CA 1
ATOM 1690 C C . GLY A 1 219 ? 27.347 23.795 -65.225 1.00 33.81 219 GLY A C 1
ATOM 1691 O O . GLY A 1 219 ? 26.819 23.691 -64.127 1.00 33.81 219 GLY A O 1
ATOM 1692 N N . ASN A 1 220 ? 27.360 24.914 -65.946 1.00 34.84 220 ASN A N 1
ATOM 1693 C CA . ASN A 1 220 ? 26.600 26.150 -65.747 1.00 34.84 220 ASN A CA 1
ATOM 1694 C C . ASN A 1 220 ? 25.073 25.976 -65.901 1.00 34.84 220 ASN A C 1
ATOM 1696 O O . ASN A 1 220 ? 24.629 25.113 -66.651 1.00 34.84 220 ASN A O 1
ATOM 1700 N N . GLY A 1 221 ? 24.322 26.947 -65.358 1.00 35.41 221 GLY A N 1
ATOM 1701 C CA . GLY A 1 221 ? 22.961 27.333 -65.784 1.00 35.41 221 GLY A CA 1
ATOM 1702 C C . GLY A 1 221 ? 21.854 26.716 -64.922 1.00 35.41 221 GLY A C 1
ATOM 1703 O O . GLY A 1 221 ? 21.740 25.506 -64.846 1.00 35.41 221 GLY A O 1
ATOM 1704 N N . GLY A 1 222 ? 21.019 27.452 -64.184 1.00 34.09 222 GLY A N 1
ATOM 1705 C CA . GLY A 1 222 ? 20.357 28.704 -64.550 1.00 34.09 222 GLY A CA 1
ATOM 1706 C C . GLY A 1 222 ? 19.125 28.383 -65.400 1.00 34.09 222 GLY A C 1
ATOM 1707 O O . GLY A 1 222 ? 19.286 28.004 -66.553 1.00 34.09 222 GLY A O 1
ATOM 1708 N N . GLY A 1 223 ? 17.908 28.532 -64.860 1.00 34.28 223 GLY A N 1
ATOM 1709 C CA . GLY A 1 223 ? 16.698 28.432 -65.686 1.00 34.28 223 GLY A CA 1
ATOM 1710 C C . GLY A 1 223 ? 15.426 28.001 -64.964 1.00 34.28 223 GLY A C 1
ATOM 1711 O O . GLY A 1 223 ? 15.222 26.836 -64.656 1.00 34.28 223 GLY A O 1
ATOM 1712 N N . TYR A 1 224 ? 14.568 28.987 -64.751 1.00 32.25 224 TYR A N 1
ATOM 1713 C CA . TYR A 1 224 ? 13.172 28.935 -64.342 1.00 32.25 224 TYR A CA 1
ATOM 1714 C C . TYR A 1 224 ? 12.280 28.065 -65.249 1.00 32.25 224 TYR A C 1
ATOM 1716 O O . TYR A 1 224 ? 12.441 28.077 -66.463 1.00 32.25 224 TYR A O 1
ATOM 1724 N N . GLY A 1 225 ? 11.216 27.508 -64.658 1.00 36.66 225 GLY A N 1
ATOM 1725 C CA . GLY A 1 225 ? 9.871 27.631 -65.233 1.00 36.66 225 GLY A CA 1
ATOM 1726 C C . GLY A 1 225 ? 9.292 26.443 -66.008 1.00 36.66 225 GLY A C 1
ATOM 1727 O O . GLY A 1 225 ? 9.707 26.147 -67.117 1.00 36.66 225 GLY A O 1
ATOM 1728 N N . GLY A 1 226 ? 8.185 25.916 -65.474 1.00 35.34 226 GLY A N 1
ATOM 1729 C CA . GLY A 1 226 ? 6.963 25.728 -66.262 1.00 35.34 226 GLY A CA 1
ATOM 1730 C C . GLY A 1 226 ? 6.743 24.388 -66.967 1.00 35.34 226 GLY A C 1
ATOM 1731 O O . GLY A 1 226 ? 7.279 24.144 -68.035 1.00 35.34 226 GLY A O 1
ATOM 1732 N N . GLY A 1 227 ? 5.759 23.643 -66.454 1.00 35.19 227 GLY A N 1
ATOM 1733 C CA . GLY A 1 227 ? 4.676 23.122 -67.291 1.00 35.19 227 GLY A CA 1
ATOM 1734 C C . GLY A 1 227 ? 4.859 21.751 -67.945 1.00 35.19 227 GLY A C 1
ATOM 1735 O O . GLY A 1 227 ? 5.756 21.529 -68.744 1.00 35.19 227 GLY A O 1
ATOM 1736 N N . GLY A 1 228 ? 3.858 20.894 -67.725 1.00 31.75 228 GLY A N 1
ATOM 1737 C CA . GLY A 1 228 ? 3.370 20.009 -68.783 1.00 31.75 228 GLY A CA 1
ATOM 1738 C C . GLY A 1 228 ? 3.635 18.518 -68.601 1.00 31.75 228 GLY A C 1
ATOM 1739 O O . GLY A 1 228 ? 4.716 18.032 -68.886 1.00 31.75 228 GLY A O 1
ATOM 1740 N N . GLY A 1 229 ? 2.574 17.814 -68.191 1.00 36.75 229 GLY A N 1
ATOM 1741 C CA . GLY A 1 229 ? 2.047 16.606 -68.840 1.00 36.75 229 GLY A CA 1
ATOM 1742 C C . GLY A 1 229 ? 3.014 15.500 -69.268 1.00 36.75 229 GLY A C 1
ATOM 1743 O O . GLY A 1 229 ? 3.782 15.653 -70.207 1.00 36.75 229 GLY A O 1
ATOM 1744 N N . GLY A 1 230 ? 2.842 14.307 -68.698 1.00 34.12 230 GLY A N 1
ATOM 1745 C CA . GLY A 1 230 ? 3.540 13.126 -69.198 1.00 34.12 230 GLY A CA 1
ATOM 1746 C C . GLY A 1 230 ? 3.130 11.843 -68.500 1.00 34.12 230 GLY A C 1
ATOM 1747 O O . GLY A 1 230 ? 3.757 11.414 -67.542 1.00 34.12 230 GLY A O 1
ATOM 1748 N N . TYR A 1 231 ? 2.055 11.249 -69.000 1.00 34.47 231 TYR A N 1
ATOM 1749 C CA . TYR A 1 231 ? 1.584 9.893 -68.743 1.00 34.47 231 TYR A CA 1
ATOM 1750 C C . TYR A 1 231 ? 2.731 8.876 -68.803 1.00 34.47 231 TYR A C 1
ATOM 1752 O O . TYR A 1 231 ? 3.465 8.851 -69.788 1.00 34.47 231 TYR A O 1
ATOM 1760 N N . ASN A 1 232 ? 2.806 7.960 -67.833 1.00 41.97 232 ASN A N 1
ATOM 1761 C CA . ASN A 1 232 ? 3.402 6.656 -68.097 1.00 41.97 232 ASN A CA 1
ATOM 1762 C C . ASN A 1 232 ? 2.567 5.530 -67.482 1.00 41.97 232 ASN A C 1
ATOM 1764 O O . ASN A 1 232 ? 2.434 5.383 -66.268 1.00 41.97 232 ASN A O 1
ATOM 1768 N N . ARG A 1 233 ? 1.954 4.782 -68.403 1.00 36.69 233 ARG A N 1
ATOM 1769 C CA . ARG A 1 233 ? 1.380 3.451 -68.231 1.00 36.69 233 ARG A CA 1
ATOM 1770 C C . ARG A 1 233 ? 2.513 2.442 -68.059 1.00 36.69 233 ARG A C 1
ATOM 1772 O O . ARG A 1 233 ? 3.544 2.564 -68.708 1.00 36.69 233 ARG A O 1
ATOM 1779 N N . GLY A 1 234 ? 2.220 1.373 -67.327 1.00 34.88 234 GLY A N 1
ATOM 1780 C CA . GLY A 1 234 ? 2.998 0.136 -67.328 1.00 34.88 234 GLY A CA 1
ATOM 1781 C C . GLY A 1 234 ? 3.581 -0.133 -65.945 1.00 34.88 234 GLY A C 1
ATOM 1782 O O . GLY A 1 234 ? 4.361 0.658 -65.446 1.00 34.88 234 GLY A O 1
ATOM 1783 N N . GLY A 1 235 ? 3.233 -1.197 -65.239 1.00 35.47 235 GLY A N 1
ATOM 1784 C CA . GLY A 1 235 ? 2.532 -2.400 -65.651 1.00 35.47 235 GLY A CA 1
ATOM 1785 C C . GLY A 1 235 ? 3.166 -3.566 -64.908 1.00 35.47 235 GLY A C 1
ATOM 1786 O O . GLY A 1 235 ? 4.360 -3.788 -65.058 1.00 35.47 235 GLY A O 1
ATOM 1787 N N . GLY A 1 236 ? 2.342 -4.299 -64.157 1.00 36.09 236 GLY A N 1
ATOM 1788 C CA . GLY A 1 236 ? 2.650 -5.638 -63.650 1.00 36.09 236 GLY A CA 1
ATOM 1789 C C . GLY A 1 236 ? 3.675 -5.703 -62.509 1.00 36.09 236 GLY A C 1
ATOM 1790 O O . GLY A 1 236 ? 4.514 -4.835 -62.348 1.00 36.09 236 GLY A O 1
ATOM 1791 N N . ASN A 1 237 ? 3.701 -6.724 -61.665 1.00 36.03 237 ASN A N 1
ATOM 1792 C CA . ASN A 1 237 ? 2.863 -7.904 -61.499 1.00 36.03 237 ASN A CA 1
ATOM 1793 C C . ASN A 1 237 ? 3.417 -8.645 -60.263 1.00 36.03 237 ASN A C 1
ATOM 1795 O O . ASN A 1 237 ? 4.631 -8.675 -60.081 1.00 36.03 237 ASN A O 1
ATOM 1799 N N . GLY A 1 238 ? 2.554 -9.327 -59.508 1.00 35.09 238 GLY A N 1
ATOM 1800 C CA . GLY A 1 238 ? 2.935 -10.561 -58.806 1.00 35.09 238 GLY A CA 1
ATOM 1801 C C . GLY A 1 238 ? 3.295 -10.491 -57.316 1.00 35.09 238 GLY A C 1
ATOM 1802 O O . GLY A 1 238 ? 4.323 -9.949 -56.932 1.00 35.09 238 GLY A O 1
ATOM 1803 N N . GLY A 1 239 ? 2.489 -11.197 -56.510 1.00 35.22 239 GLY A N 1
ATOM 1804 C CA . GLY A 1 239 ? 2.833 -11.706 -55.173 1.00 35.22 239 GLY A CA 1
ATOM 1805 C C . GLY A 1 239 ? 1.916 -11.155 -54.076 1.00 35.22 239 GLY A C 1
ATOM 1806 O O . GLY A 1 239 ? 2.221 -10.135 -53.483 1.00 35.22 239 GLY A O 1
ATOM 1807 N N . GLY A 1 240 ? 0.748 -11.722 -53.761 1.00 33.94 240 GLY A N 1
ATOM 1808 C CA . GLY A 1 240 ? 0.416 -13.146 -53.753 1.00 33.94 240 GLY A CA 1
ATOM 1809 C C . GLY A 1 240 ? 0.967 -13.790 -52.479 1.00 33.94 240 GLY A C 1
ATOM 1810 O O . GLY A 1 240 ? 2.058 -14.341 -52.501 1.00 33.94 240 GLY A O 1
ATOM 1811 N N . GLY A 1 241 ? 0.235 -13.686 -51.367 1.00 36.53 241 GLY A N 1
ATOM 1812 C CA . GLY A 1 241 ? 0.652 -14.250 -50.081 1.00 36.53 241 GLY A CA 1
ATOM 1813 C C . GLY A 1 241 ? -0.377 -14.030 -48.979 1.00 36.53 241 GLY A C 1
ATOM 1814 O O . GLY A 1 241 ? -0.120 -13.307 -48.022 1.00 36.53 241 GLY A O 1
ATOM 1815 N N . GLY A 1 242 ? -1.565 -14.614 -49.146 1.00 37.09 242 GLY A N 1
ATOM 1816 C CA . GLY A 1 242 ? -2.565 -14.687 -48.088 1.00 37.09 242 GLY A CA 1
ATOM 1817 C C . GLY A 1 242 ? -2.136 -15.659 -46.991 1.00 37.09 242 GLY A C 1
ATOM 1818 O O . GLY A 1 242 ? -1.737 -16.783 -47.280 1.00 37.09 242 GLY A O 1
ATOM 1819 N N . TYR A 1 243 ? -2.281 -15.237 -45.736 1.00 39.00 243 TYR A N 1
ATOM 1820 C CA . TYR A 1 243 ? -2.318 -16.134 -44.587 1.00 39.00 243 TYR A CA 1
ATOM 1821 C C . TYR A 1 243 ? -3.574 -15.860 -43.766 1.00 39.00 243 TYR A C 1
ATOM 1823 O O . TYR A 1 243 ? -3.677 -14.904 -43.007 1.00 39.00 243 TYR A O 1
ATOM 1831 N N . ASN A 1 244 ? -4.548 -16.724 -44.029 1.00 40.81 244 ASN A N 1
ATOM 1832 C CA . ASN A 1 244 ? -5.480 -17.366 -43.114 1.00 40.81 244 ASN A CA 1
ATOM 1833 C C . ASN A 1 244 ? -5.672 -16.749 -41.725 1.00 40.81 244 ASN A C 1
ATOM 1835 O O . ASN A 1 244 ? -4.909 -16.956 -40.784 1.00 40.81 244 ASN A O 1
ATOM 1839 N N . ASN A 1 245 ? -6.858 -16.167 -41.617 1.00 42.31 245 ASN A N 1
ATOM 1840 C CA . ASN A 1 245 ? -7.741 -16.200 -40.469 1.00 42.31 245 ASN A CA 1
ATOM 1841 C C . ASN A 1 245 ? -7.826 -17.626 -39.859 1.00 42.31 245 ASN A C 1
ATOM 1843 O O . ASN A 1 245 ? -8.412 -18.537 -40.444 1.00 42.31 245 ASN A O 1
ATOM 1847 N N . ARG A 1 246 ? -7.233 -17.817 -38.679 1.00 38.69 246 ARG A N 1
ATOM 1848 C CA . ARG A 1 246 ? -7.653 -18.781 -37.646 1.00 38.69 246 ARG A CA 1
ATOM 1849 C C . ARG A 1 246 ? -7.701 -17.943 -36.367 1.00 38.69 246 ARG A C 1
ATOM 1851 O O . ARG A 1 246 ? -6.671 -17.473 -35.910 1.00 38.69 246 ARG A O 1
ATOM 1858 N N . GLY A 1 247 ? -8.868 -17.604 -35.831 1.00 39.31 247 GLY A N 1
ATOM 1859 C CA . GLY A 1 247 ? -9.843 -18.597 -35.390 1.00 39.31 247 GLY A CA 1
ATOM 1860 C C . GLY A 1 247 ? -9.267 -19.372 -34.205 1.00 39.31 247 GLY A C 1
ATOM 1861 O O . GLY A 1 247 ? -9.168 -20.590 -34.262 1.00 39.31 247 GLY A O 1
ATOM 1862 N N . GLY A 1 248 ? -8.788 -18.643 -33.196 1.00 36.47 248 GLY A N 1
ATOM 1863 C CA . GLY A 1 248 ? -8.256 -19.166 -31.943 1.00 36.47 248 GLY A CA 1
ATOM 1864 C C . GLY A 1 248 ? -8.954 -18.468 -30.788 1.00 36.47 248 GLY A C 1
ATOM 1865 O O . GLY A 1 248 ? -8.399 -17.559 -30.181 1.00 36.47 248 GLY A O 1
ATOM 1866 N N . ASN A 1 249 ? -10.201 -18.866 -30.546 1.00 40.94 249 ASN A N 1
ATOM 1867 C CA . ASN A 1 249 ? -10.914 -18.610 -29.306 1.00 40.94 249 ASN A CA 1
ATOM 1868 C C . ASN A 1 249 ? -10.170 -19.385 -28.207 1.00 40.94 249 ASN A C 1
ATOM 1870 O O . ASN A 1 249 ? -10.440 -20.561 -27.990 1.00 40.94 249 ASN A O 1
ATOM 1874 N N . SER A 1 250 ? -9.142 -18.782 -27.607 1.00 38.88 250 SER A N 1
ATOM 1875 C CA . SER A 1 250 ? -8.568 -19.298 -26.371 1.00 38.88 250 SER A CA 1
ATOM 1876 C C . SER A 1 250 ? -9.426 -18.766 -25.240 1.00 38.88 250 SER A C 1
ATOM 1878 O O . SER A 1 250 ? -9.330 -17.586 -24.891 1.00 38.88 250 SER A O 1
ATOM 1880 N N . ASP A 1 251 ? -10.266 -19.658 -24.726 1.00 39.00 251 ASP A N 1
ATOM 1881 C CA . ASP A 1 251 ? -10.865 -19.607 -23.404 1.00 39.00 251 ASP A CA 1
ATOM 1882 C C . ASP A 1 251 ? -9.938 -18.875 -22.429 1.00 39.00 251 ASP A C 1
ATOM 1884 O O . ASP A 1 251 ? -8.923 -19.402 -21.964 1.00 39.00 251 ASP A O 1
ATOM 1888 N N . PHE A 1 252 ? -10.282 -17.620 -22.139 1.00 36.31 252 PHE A N 1
ATOM 1889 C CA . PHE A 1 252 ? -9.795 -16.935 -20.957 1.00 36.31 252 PHE A CA 1
ATOM 1890 C C . PHE A 1 252 ? -10.467 -17.648 -19.790 1.00 36.31 252 PHE A C 1
ATOM 1892 O O . PHE A 1 252 ? -11.596 -17.334 -19.417 1.00 36.31 252 PHE A O 1
ATOM 1899 N N . GLY A 1 253 ? -9.783 -18.690 -19.312 1.00 32.38 253 GLY A N 1
ATOM 1900 C CA . GLY A 1 253 ? -10.188 -19.490 -18.173 1.00 32.38 253 GLY A CA 1
ATOM 1901 C C . GLY A 1 253 ? -10.641 -18.576 -17.050 1.00 32.38 253 GLY A C 1
ATOM 1902 O O . GLY A 1 253 ? -9.902 -17.679 -16.630 1.00 32.38 253 GLY A O 1
ATOM 1903 N N . GLY A 1 254 ? -11.883 -18.800 -16.624 1.00 31.94 254 GLY A N 1
ATOM 1904 C CA . GLY A 1 254 ? -12.451 -18.181 -15.446 1.00 31.94 254 GLY A CA 1
ATOM 1905 C C . GLY A 1 254 ? -11.459 -18.310 -14.303 1.00 31.94 254 GLY A C 1
ATOM 1906 O O . GLY A 1 254 ? -11.056 -19.410 -13.925 1.00 31.94 254 GLY A O 1
ATOM 1907 N N . PHE A 1 255 ? -11.030 -17.164 -13.789 1.00 37.38 255 PHE A N 1
ATOM 1908 C CA . PHE A 1 255 ? -10.454 -17.106 -12.464 1.00 37.38 255 PHE A CA 1
ATOM 1909 C C . PHE A 1 255 ? -11.615 -17.393 -11.518 1.00 37.38 255 PHE A C 1
ATOM 1911 O O . PHE A 1 255 ? -12.492 -16.555 -11.346 1.00 37.38 255 PHE A O 1
ATOM 1918 N N . SER A 1 256 ? -11.668 -18.624 -11.020 1.00 39.09 256 SER A N 1
ATOM 1919 C CA . SER A 1 256 ? -12.555 -19.018 -9.937 1.00 39.09 256 SER A CA 1
ATOM 1920 C C . SER A 1 256 ? -12.308 -18.101 -8.742 1.00 39.09 256 SER A C 1
ATOM 1922 O O . SER A 1 256 ? -11.156 -17.896 -8.355 1.00 39.09 256 SER A O 1
ATOM 1924 N N . ASP A 1 257 ? -13.390 -17.590 -8.160 1.00 43.91 257 ASP A N 1
ATOM 1925 C CA . ASP A 1 257 ? -13.446 -16.741 -6.963 1.00 43.91 257 ASP A CA 1
ATOM 1926 C C . ASP A 1 257 ? -12.948 -17.432 -5.667 1.00 43.91 257 ASP A C 1
ATOM 1928 O O . ASP A 1 257 ? -13.243 -16.987 -4.563 1.00 43.91 257 ASP A O 1
ATOM 1932 N N . ASP A 1 258 ? -12.127 -18.479 -5.775 1.00 41.94 258 ASP A N 1
ATOM 1933 C CA . ASP A 1 258 ? -11.548 -19.251 -4.664 1.00 41.94 258 ASP A CA 1
ATOM 1934 C C . ASP A 1 258 ? -10.282 -18.593 -4.069 1.00 41.94 258 ASP A C 1
ATOM 1936 O O . ASP A 1 258 ? -9.377 -19.262 -3.571 1.00 41.94 258 ASP A O 1
ATOM 1940 N N . ASP A 1 259 ? -10.194 -17.260 -4.083 1.00 45.91 259 ASP A N 1
ATOM 1941 C CA . ASP A 1 259 ? -9.177 -16.527 -3.316 1.00 45.91 259 ASP A CA 1
ATOM 1942 C C . ASP A 1 259 ? -9.708 -16.294 -1.886 1.00 45.91 259 ASP A C 1
ATOM 1944 O O . ASP A 1 259 ? -9.939 -15.151 -1.464 1.00 45.91 259 ASP A O 1
ATOM 1948 N N . ASN A 1 260 ? -9.893 -17.403 -1.161 1.00 41.81 260 ASN A N 1
ATOM 1949 C CA . ASN A 1 260 ? -9.947 -17.436 0.298 1.00 41.81 260 ASN A CA 1
ATOM 1950 C C . ASN A 1 260 ? -8.522 -17.143 0.784 1.00 41.81 260 ASN A C 1
ATOM 1952 O O . ASN A 1 260 ? -7.674 -18.030 0.910 1.00 41.81 260 ASN A O 1
ATOM 1956 N N . LEU A 1 261 ? -8.214 -15.855 0.937 1.00 50.28 261 LEU A N 1
ATOM 1957 C CA . LEU A 1 261 ? -7.029 -15.449 1.681 1.00 50.28 261 LEU A CA 1
ATOM 1958 C C . LEU A 1 261 ? -7.175 -16.030 3.095 1.00 50.28 261 LEU A C 1
ATOM 1960 O O . LEU A 1 261 ? -8.286 -15.999 3.618 1.00 50.28 261 LEU A O 1
ATOM 1964 N N . PRO A 1 262 ? -6.113 -16.585 3.700 1.00 42.78 262 PRO A N 1
ATOM 1965 C CA . PRO A 1 262 ? -6.187 -16.976 5.100 1.00 42.78 262 PRO A CA 1
ATOM 1966 C C . PRO A 1 262 ? -6.573 -15.743 5.928 1.00 42.78 262 PRO A C 1
ATOM 1968 O O . PRO A 1 262 ? -5.943 -14.691 5.766 1.00 42.78 262 PRO A O 1
ATOM 1971 N N . ASP A 1 263 ? -7.631 -15.888 6.730 1.00 39.22 263 ASP A N 1
ATOM 1972 C CA . ASP A 1 263 ? -8.083 -14.893 7.711 1.00 39.22 263 ASP A CA 1
ATOM 1973 C C . ASP A 1 263 ? -6.955 -14.476 8.669 1.00 39.22 263 ASP A C 1
ATOM 1975 O O . ASP A 1 263 ? -6.151 -15.354 9.075 1.00 39.22 263 ASP A O 1
#

pLDDT: mean 78.38, std 24.5, range [31.75, 98.56]

Secondary structure (DSSP, 8-state):
-----PPP----GGGSTTSSEEPPPPTT-SS--EEEEEEETTEEEEEEE---GGGTTTGGGEEEE---HHHHHHHHHHHHHHHH---SSEEEEEEEEE--B-GGGPBPSSPEEEEEEEEEE-TT--EEEEEEESSTTS--EEEESS----SS-----B-TT-PBPPHHHHHHHHHHHHHHHHHHHHHHHHHHT--PPPP--STTS---------------------------------------------------S------

Sequence (263 aa):
MSENNQPQYTGNILQEWSWPLTGPVQNGAQRPPKLSFGIYKNKPVITVRTNVPADKGNDNGTIRWEPSNKDFVAIIAAIRGFVKDPTPDQKINVTLKAKRRVSGGRLSDDLMVSAHLLIGRDANGVIYAAVRSWNKDRPVIKFCFLPEADNFGEAVWGDSQGNPLPNSKISEYYAEGMIDAMQLQVQNLLRENWKAPERKGDNNGGGNRGNGGGYGGGGNGGGYGGGGGGYNRGGGNGGGGGYNNRGGNSDFGGFSDDDNLPD

Foldseek 3Di:
DDPPVDPPPPDAPQPPPQNWFWFPADPPAPGTKTWTWDADLLFIKTKIQHSHPVCCVPVHSIAIDTDHPVVVVVVLVVLLVLLVDQDAPDKDKDWDWDFDQDPPRDTDPDTDTAKIWMWHAHPQLWTWIWIGGPPNVRDITTGTLAWDQDPVGTDFDDDPVRHGDRNNNRRSVSSNVSSVVCVVRSVVCSVVSDDDPDDPPPVPPPDDDDDDDDDDDDDDDDDDDDDDDDDDDDDYDDDDDDDDDDDDPDPPDDPPPPPPPPD